Protein AF-A0A3R7AV96-F1 (afdb_monomer_lite)

Sequence (188 aa):
MLSLRTAGSTRRHLSTFNPSTVSRLLDHDNHDTRAKLRELFKDPIYRPKYNVPLHEERELAYKRLKKLCERNIISVKDFRTNPRNIFTTHEIAGMCDGAMATKMTVFSRYVCNMMDVSSHVRFNSISLVGPYWITNSALHAQFAVVFARLLTGGKDEGIHGFLVPTRDMATHAILPGVQIWDMGHKVF

pLDDT: mean 72.73, std 15.68, range [26.77, 89.06]

Radius of gyration: 22.82 Å; chains: 1; bounding box: 62×52×64 Å

Secondary structure (DSSP, 8-state):
---------------SS-HHHHHHHH--S-HHHHHHHHHHTTSGGGS---S--HHHHHHHHHHHHHHHHHTTS--TTHHHH-HHHHHHHHHHHHHH-HHHHHHHHHHHHH-S--------------SS------TTTTTT-SEEEEEEEEEETTEEEEEEEEEEE-B-TTT-PBPTT-----------

Organism: Aphanomyces astaci (NCBI:txid112090)

InterPro domains:
  IPR009100 Acyl-CoA dehydrogenase/oxidase, N-terminal and middle domain superfamily [SSF56645] (132-186)
  IPR012258 Acyl-CoA oxidase [PTHR10909] (132-187)
  IPR046373 Acyl-CoA oxidase/dehydrogenase, middle domain superfamily [G3DSA:2.40.110.10] (98-188)

Foldseek 3Di:
DDDPPPDPDPPPDPDPDDVVVVVPVVPPDDVVLVVVVVVVCVPPLLPDDPDDDPVVVLVSLVVSLVSVVVVPSDDLVCCVVPVVSLVSNLVVVCVRPVLNSVVSVLVSVPPPDDPDDPDDDDDDDPDPDDDDDRRPQQPDDQWDWDWDFDADPNDTPGTDTDIDGQADPPPRHGDPPHDHDDPDDDDD

Structure (mmCIF, N/CA/C/O backbone):
data_AF-A0A3R7AV96-F1
#
_entry.id   AF-A0A3R7AV96-F1
#
loop_
_atom_site.group_PDB
_atom_site.id
_atom_site.type_symbol
_atom_site.label_atom_id
_atom_site.label_alt_id
_atom_site.label_comp_id
_atom_site.label_asym_id
_atom_site.label_entity_id
_atom_site.label_seq_id
_atom_site.pdbx_PDB_ins_code
_atom_site.Cartn_x
_atom_site.Cartn_y
_atom_site.Cartn_z
_atom_site.occupancy
_atom_site.B_iso_or_equiv
_atom_site.auth_seq_id
_atom_site.auth_comp_id
_atom_site.auth_asym_id
_atom_site.auth_atom_id
_atom_site.pdbx_PDB_model_num
ATOM 1 N N . MET A 1 1 ? 36.449 -35.686 -25.679 1.00 39.44 1 MET A N 1
ATOM 2 C CA . MET A 1 1 ? 36.438 -34.207 -25.695 1.00 39.44 1 MET A CA 1
ATOM 3 C C . MET A 1 1 ? 35.454 -33.758 -26.775 1.00 39.44 1 MET A C 1
ATOM 5 O O . MET A 1 1 ? 35.826 -33.735 -27.935 1.00 39.44 1 MET A O 1
ATOM 9 N N . LEU A 1 2 ? 34.184 -33.506 -26.444 1.00 31.62 2 LEU A N 1
ATOM 10 C CA . LEU A 1 2 ? 33.229 -32.874 -27.368 1.00 31.62 2 LEU A CA 1
ATOM 11 C C . LEU A 1 2 ? 32.187 -32.115 -26.542 1.00 31.62 2 LEU A C 1
ATOM 13 O O . LEU A 1 2 ? 31.295 -32.690 -25.929 1.00 31.62 2 LEU A O 1
ATOM 17 N N . SER A 1 3 ? 32.400 -30.804 -26.458 1.00 32.38 3 SER A N 1
ATOM 18 C CA . SER A 1 3 ? 31.547 -29.846 -25.764 1.00 32.38 3 SER A CA 1
ATOM 19 C C . SER A 1 3 ? 30.304 -29.581 -26.614 1.00 32.38 3 SER A C 1
ATOM 21 O O . SER A 1 3 ? 30.394 -28.974 -27.680 1.00 32.38 3 SER A O 1
ATOM 23 N N . LEU A 1 4 ? 29.140 -30.032 -26.142 1.00 37.06 4 LEU A N 1
ATOM 24 C CA . LEU A 1 4 ? 27.837 -29.619 -26.660 1.00 37.06 4 LEU A CA 1
ATOM 25 C C . LEU A 1 4 ? 27.591 -28.157 -26.261 1.00 37.06 4 LEU A C 1
ATOM 27 O O . LEU A 1 4 ? 27.048 -27.864 -25.198 1.00 37.06 4 LEU A O 1
ATOM 31 N N . ARG A 1 5 ? 28.003 -27.222 -27.121 1.00 38.00 5 ARG A N 1
ATOM 32 C CA . ARG A 1 5 ? 27.508 -25.843 -27.092 1.00 38.00 5 ARG A CA 1
ATOM 33 C C . ARG A 1 5 ? 26.117 -25.827 -27.721 1.00 38.00 5 ARG A C 1
ATOM 35 O O . ARG A 1 5 ? 25.982 -25.734 -28.936 1.00 38.00 5 ARG A O 1
ATOM 42 N N . THR A 1 6 ? 25.075 -25.917 -26.902 1.00 39.78 6 THR A N 1
ATOM 43 C CA . THR A 1 6 ? 23.710 -25.593 -27.328 1.00 39.78 6 THR A CA 1
ATOM 44 C C . THR A 1 6 ? 23.633 -24.098 -27.624 1.00 39.78 6 THR A C 1
ATOM 46 O O . THR A 1 6 ? 23.624 -23.267 -26.715 1.00 39.78 6 THR A O 1
ATOM 49 N N . ALA A 1 7 ? 23.636 -23.761 -28.913 1.00 42.16 7 ALA A N 1
ATOM 50 C CA . ALA A 1 7 ? 23.432 -22.417 -29.424 1.00 42.16 7 ALA A CA 1
ATOM 51 C C . ALA A 1 7 ? 22.070 -21.875 -28.961 1.00 42.16 7 ALA A C 1
ATOM 53 O O . ALA A 1 7 ? 21.016 -22.423 -29.286 1.00 42.16 7 ALA A O 1
ATOM 54 N N . GLY A 1 8 ? 22.092 -20.791 -28.187 1.00 42.81 8 GLY A N 1
ATOM 55 C CA . GLY A 1 8 ? 20.892 -20.069 -27.789 1.00 42.81 8 GLY A CA 1
ATOM 56 C C . GLY A 1 8 ? 20.248 -19.361 -28.983 1.00 42.81 8 GLY A C 1
ATOM 57 O O . GLY A 1 8 ? 20.763 -18.359 -29.459 1.00 42.81 8 GLY A O 1
ATOM 58 N N . SER A 1 9 ? 19.098 -19.877 -29.421 1.00 45.09 9 SER A N 1
ATOM 59 C CA . SER A 1 9 ? 17.968 -19.145 -30.017 1.00 45.09 9 SER A CA 1
ATOM 60 C C . SER A 1 9 ? 18.281 -18.074 -31.085 1.00 45.09 9 SER A C 1
ATOM 62 O O . SER A 1 9 ? 18.153 -16.868 -30.850 1.00 45.09 9 SER A O 1
ATOM 64 N N . THR A 1 10 ? 18.518 -18.507 -32.323 1.00 52.19 10 THR A N 1
ATOM 65 C CA . THR A 1 10 ? 18.447 -17.657 -33.525 1.00 52.19 10 THR A CA 1
ATOM 66 C C . THR A 1 10 ? 16.993 -17.558 -34.012 1.00 52.19 10 THR A C 1
ATOM 68 O O . THR A 1 10 ? 16.586 -18.261 -34.931 1.00 52.19 10 THR A O 1
ATOM 71 N N . ARG A 1 11 ? 16.163 -16.712 -33.386 1.00 53.41 11 ARG A N 1
ATOM 72 C CA . ARG A 1 11 ? 14.801 -16.412 -33.886 1.00 53.41 11 ARG A CA 1
ATOM 73 C C . ARG A 1 11 ? 14.455 -14.923 -33.788 1.00 53.41 11 ARG A C 1
ATOM 75 O O . ARG A 1 11 ? 13.401 -14.549 -33.294 1.00 53.41 11 ARG A O 1
ATOM 82 N N . ARG A 1 12 ? 15.346 -14.048 -34.263 1.00 58.59 12 ARG A N 1
ATOM 83 C CA . ARG A 1 12 ? 14.958 -12.689 -34.675 1.00 58.59 12 ARG A CA 1
ATOM 84 C C . ARG A 1 12 ? 14.784 -12.712 -36.187 1.00 58.59 12 ARG A C 1
ATOM 86 O O . ARG A 1 12 ? 15.746 -12.515 -36.919 1.00 58.59 12 ARG A O 1
ATOM 93 N N . HIS A 1 13 ? 13.581 -13.044 -36.647 1.00 59.69 13 HIS A N 1
ATOM 94 C CA . HIS A 1 13 ? 13.224 -12.816 -38.045 1.00 59.69 13 HIS A CA 1
ATOM 95 C C . HIS A 1 13 ? 13.382 -11.312 -38.304 1.00 59.69 13 HIS A C 1
ATOM 97 O O . HIS A 1 13 ? 12.964 -10.522 -37.458 1.00 59.69 13 HIS A O 1
ATOM 103 N N . LEU A 1 14 ? 14.051 -10.934 -39.394 1.00 59.66 14 LEU A N 1
ATOM 104 C CA . LEU A 1 14 ? 14.388 -9.549 -39.740 1.00 59.66 14 LEU A CA 1
ATOM 105 C C . LEU A 1 14 ? 13.133 -8.666 -39.671 1.00 59.66 14 LEU A C 1
ATOM 107 O O . LEU A 1 14 ? 12.307 -8.677 -40.580 1.00 59.66 14 LEU A O 1
ATOM 111 N N . SER A 1 15 ? 12.960 -7.945 -38.564 1.00 62.34 15 SER A N 1
ATOM 112 C CA . SER A 1 15 ? 11.857 -7.011 -38.388 1.00 62.34 15 SER A CA 1
ATOM 113 C C . SER A 1 15 ? 12.181 -5.750 -39.178 1.00 62.34 15 SER A C 1
ATOM 115 O O . SER A 1 15 ? 13.160 -5.070 -38.884 1.00 62.34 15 SER A O 1
ATOM 117 N N . THR A 1 16 ? 11.347 -5.412 -40.158 1.00 74.44 16 THR A N 1
ATOM 118 C CA . THR A 1 16 ? 11.447 -4.165 -40.941 1.00 74.44 16 THR A CA 1
ATOM 119 C C . THR A 1 16 ? 11.277 -2.908 -40.073 1.00 74.44 16 THR A C 1
ATOM 121 O O . THR A 1 16 ? 11.583 -1.801 -40.501 1.00 74.44 16 THR A O 1
ATOM 124 N N . PHE A 1 17 ? 10.788 -3.066 -38.842 1.00 76.06 17 PHE A N 1
ATOM 125 C CA . PHE A 1 17 ? 10.555 -1.996 -37.882 1.00 76.06 17 PHE A CA 1
ATOM 126 C C . PHE A 1 17 ? 11.637 -1.955 -36.797 1.00 76.06 17 PHE A C 1
ATOM 128 O O . PHE A 1 17 ? 12.133 -2.991 -36.349 1.00 76.06 17 PHE A O 1
ATOM 135 N N . ASN A 1 18 ? 11.963 -0.742 -36.340 1.00 83.31 18 ASN A N 1
ATOM 136 C CA . ASN A 1 18 ? 12.866 -0.518 -35.217 1.00 83.31 18 ASN A CA 1
ATOM 137 C C . ASN A 1 18 ? 12.122 -0.744 -33.880 1.00 83.31 18 ASN A C 1
ATOM 139 O O . ASN A 1 18 ? 11.206 0.023 -33.561 1.00 83.31 18 ASN A O 1
ATOM 143 N N . PRO A 1 19 ? 12.509 -1.747 -33.065 1.00 80.81 19 PRO A N 1
ATOM 144 C CA . PRO A 1 19 ? 11.844 -2.038 -31.795 1.00 80.81 19 PRO A CA 1
ATOM 145 C C . PRO A 1 19 ? 11.876 -0.877 -30.793 1.00 80.81 19 PRO A C 1
ATOM 147 O O . PRO A 1 19 ? 10.953 -0.746 -29.991 1.00 80.81 19 PRO A O 1
ATOM 150 N N . SER A 1 20 ? 12.900 -0.014 -30.832 1.00 81.06 20 SER A N 1
ATOM 151 C CA . SER A 1 20 ? 12.974 1.136 -29.922 1.00 81.06 20 SER A CA 1
ATOM 152 C C . SER A 1 20 ? 11.937 2.204 -30.268 1.00 81.06 20 SER A C 1
ATOM 154 O O . SER A 1 20 ? 11.336 2.787 -29.368 1.00 81.06 20 SER A O 1
ATOM 156 N N . THR A 1 21 ? 11.659 2.406 -31.559 1.00 83.12 21 THR A N 1
ATOM 157 C CA . THR A 1 21 ? 10.611 3.316 -32.035 1.00 83.12 21 THR A CA 1
ATOM 158 C C . THR A 1 21 ? 9.226 2.815 -31.639 1.00 83.12 21 THR A C 1
ATOM 160 O O . THR A 1 21 ? 8.416 3.598 -31.155 1.00 83.12 21 THR A O 1
ATOM 163 N N . VAL A 1 22 ? 8.971 1.508 -31.764 1.00 84.12 22 VAL A N 1
ATOM 164 C CA . VAL A 1 22 ? 7.699 0.904 -31.334 1.00 84.12 22 VAL A CA 1
ATOM 165 C C . VAL A 1 22 ? 7.539 0.982 -29.815 1.00 84.12 22 VAL A C 1
ATOM 167 O O . VAL A 1 22 ? 6.484 1.388 -29.344 1.00 84.12 22 VAL A O 1
ATOM 170 N N . SER A 1 23 ? 8.584 0.681 -29.034 1.00 81.19 23 SER A N 1
ATOM 171 C CA . SER A 1 23 ? 8.533 0.840 -27.571 1.00 81.19 23 SER A CA 1
ATOM 172 C C . SER A 1 23 ? 8.249 2.285 -27.178 1.00 81.19 23 SER A C 1
ATOM 174 O O . SER A 1 23 ? 7.457 2.511 -26.275 1.00 81.19 23 SER A O 1
ATOM 176 N N . ARG A 1 24 ? 8.856 3.261 -27.862 1.00 83.56 24 ARG A N 1
ATOM 177 C CA . ARG A 1 24 ? 8.608 4.683 -27.607 1.00 83.56 24 ARG A CA 1
ATOM 178 C C . ARG A 1 24 ? 7.191 5.115 -27.992 1.00 83.56 24 ARG A C 1
ATOM 180 O O . ARG A 1 24 ? 6.668 6.021 -27.367 1.00 83.56 24 ARG A O 1
ATOM 187 N N . LEU A 1 25 ? 6.588 4.489 -29.002 1.00 85.56 25 LEU A N 1
ATOM 188 C CA . LEU A 1 25 ? 5.203 4.750 -29.397 1.00 85.56 25 LEU A CA 1
ATOM 189 C C . LEU A 1 25 ? 4.195 4.142 -28.409 1.00 85.56 25 LEU A C 1
ATOM 191 O O . LEU A 1 25 ? 3.165 4.748 -28.139 1.00 85.56 25 LEU A O 1
ATOM 195 N N . LEU A 1 26 ? 4.485 2.945 -27.888 1.00 83.62 26 LEU A N 1
ATOM 196 C CA . LEU A 1 26 ? 3.630 2.247 -26.921 1.00 83.62 26 LEU A CA 1
ATOM 197 C C . LEU A 1 26 ? 3.757 2.822 -25.504 1.00 83.62 26 LEU A C 1
ATOM 199 O O . LEU A 1 26 ? 2.777 2.884 -24.765 1.00 83.62 26 LEU A O 1
ATOM 203 N N . ASP A 1 27 ? 4.961 3.238 -25.112 1.00 79.75 27 ASP A N 1
ATOM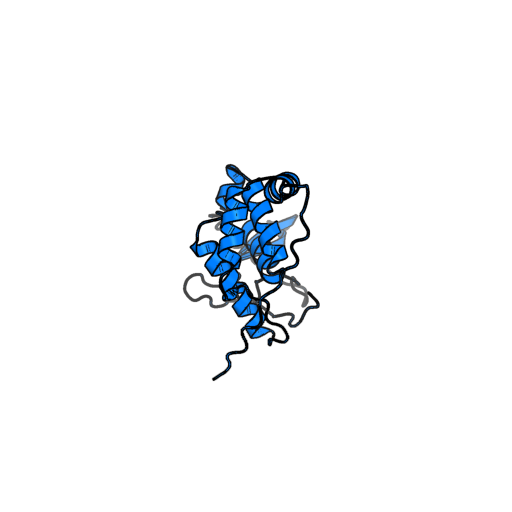 204 C CA . ASP A 1 27 ? 5.209 3.904 -23.840 1.00 79.75 27 ASP A CA 1
ATOM 205 C C . ASP A 1 27 ? 4.792 5.381 -23.963 1.00 79.75 27 ASP A C 1
ATOM 207 O O . ASP A 1 27 ? 5.504 6.165 -24.570 1.00 79.75 27 ASP A O 1
ATOM 211 N N . HIS A 1 28 ? 3.657 5.789 -23.390 1.00 71.44 28 HIS A N 1
ATOM 212 C CA . HIS A 1 28 ? 3.165 7.169 -23.547 1.00 71.44 28 HIS A CA 1
ATOM 213 C C . HIS A 1 28 ? 4.052 8.225 -22.848 1.00 71.44 28 HIS A C 1
ATOM 215 O O . HIS A 1 28 ? 4.282 9.295 -23.400 1.00 71.44 28 HIS A O 1
ATOM 221 N N . ASP A 1 29 ? 4.573 7.931 -21.644 1.00 78.19 29 ASP A N 1
ATOM 222 C CA . ASP A 1 29 ? 5.248 8.916 -20.778 1.00 78.19 29 ASP A CA 1
ATOM 223 C C . ASP A 1 29 ? 6.485 8.368 -20.034 1.00 78.19 29 ASP A C 1
ATOM 225 O O . ASP A 1 29 ? 6.614 7.164 -19.784 1.00 78.19 29 ASP A O 1
ATOM 229 N N . ASN A 1 30 ? 7.347 9.296 -19.584 1.00 77.44 30 ASN A N 1
ATOM 230 C CA . ASN A 1 30 ? 8.454 9.096 -18.631 1.00 77.44 30 ASN A CA 1
ATOM 231 C C . ASN A 1 30 ? 9.419 7.946 -18.988 1.00 77.44 30 ASN A C 1
ATOM 233 O O . ASN A 1 30 ? 9.762 7.120 -18.137 1.00 77.44 30 ASN A O 1
ATOM 237 N N . HIS A 1 31 ? 9.888 7.904 -20.238 1.00 79.94 31 HIS A N 1
ATOM 238 C CA . HIS A 1 31 ? 10.747 6.829 -20.753 1.00 79.94 31 HIS A CA 1
ATOM 239 C C . HIS A 1 31 ? 12.003 6.562 -19.903 1.00 79.94 31 HIS A C 1
ATOM 241 O O . HIS A 1 31 ? 12.377 5.402 -19.726 1.00 79.94 31 HIS A O 1
ATOM 247 N N . ASP A 1 32 ? 12.615 7.598 -19.322 1.00 82.31 32 ASP A N 1
ATOM 248 C CA . ASP A 1 32 ? 13.808 7.450 -18.478 1.00 82.31 32 ASP A CA 1
ATOM 249 C C . ASP A 1 32 ? 13.504 6.702 -17.176 1.00 82.31 32 ASP A C 1
ATOM 251 O O . ASP A 1 32 ? 14.259 5.815 -16.767 1.00 82.31 32 ASP A O 1
ATOM 255 N N . THR A 1 33 ? 12.373 7.010 -16.531 1.00 80.25 33 THR A N 1
ATOM 256 C CA . THR A 1 33 ? 11.926 6.276 -15.342 1.00 80.25 33 THR A CA 1
ATOM 257 C C . THR A 1 33 ? 11.572 4.840 -15.707 1.00 80.25 33 THR A C 1
ATOM 259 O O . THR A 1 33 ? 11.976 3.916 -15.000 1.00 80.25 33 THR A O 1
ATOM 262 N N . ARG A 1 34 ? 10.897 4.624 -16.847 1.00 82.50 34 ARG A N 1
ATOM 263 C CA . ARG A 1 34 ? 10.590 3.272 -17.341 1.00 82.50 34 ARG A CA 1
ATOM 264 C C . ARG A 1 34 ? 11.862 2.452 -17.556 1.00 82.50 34 ARG A C 1
ATOM 266 O O . ARG A 1 34 ? 11.914 1.298 -17.142 1.00 82.50 34 ARG A O 1
ATOM 273 N N . ALA A 1 35 ? 12.901 3.040 -18.150 1.00 84.31 35 ALA A N 1
ATOM 274 C CA . ALA A 1 35 ? 14.186 2.377 -18.354 1.00 84.31 35 ALA A CA 1
ATOM 275 C C . ALA A 1 35 ? 14.861 2.014 -17.021 1.00 84.31 35 ALA A C 1
ATOM 277 O O . ALA A 1 35 ? 15.257 0.866 -16.831 1.00 84.31 35 ALA A O 1
ATOM 278 N N . LYS A 1 36 ? 14.912 2.947 -16.060 1.00 85.19 36 LYS A N 1
ATOM 279 C CA . LYS A 1 36 ? 15.459 2.695 -14.713 1.00 85.19 36 LYS A CA 1
ATOM 280 C C . LYS A 1 36 ? 14.714 1.576 -13.981 1.00 85.19 36 LYS A C 1
ATOM 282 O O . LYS A 1 36 ? 15.346 0.732 -13.348 1.00 85.19 36 LYS A O 1
ATOM 287 N N . LEU A 1 37 ? 13.386 1.544 -14.087 1.00 83.12 37 LEU A N 1
ATOM 288 C CA . LEU A 1 37 ? 12.557 0.492 -13.498 1.00 83.12 37 LEU A CA 1
ATOM 289 C C . LEU A 1 37 ? 12.775 -0.859 -14.188 1.00 83.12 37 LEU A C 1
ATOM 291 O O . LEU A 1 37 ? 12.930 -1.869 -13.509 1.00 83.12 37 LEU A O 1
ATOM 295 N N . ARG A 1 38 ? 12.869 -0.889 -15.524 1.00 84.38 38 ARG A N 1
ATOM 296 C CA . ARG A 1 38 ? 13.197 -2.110 -16.281 1.00 84.38 38 ARG A CA 1
ATOM 297 C C . ARG A 1 38 ? 14.554 -2.685 -15.873 1.00 84.38 38 ARG A C 1
ATOM 299 O O . ARG A 1 38 ? 14.666 -3.898 -15.737 1.00 84.38 38 ARG A O 1
ATOM 306 N N . GLU A 1 39 ? 15.561 -1.844 -15.639 1.00 86.31 39 GLU A N 1
ATOM 307 C CA . GLU A 1 39 ? 16.853 -2.294 -15.104 1.00 86.31 39 GLU A CA 1
ATOM 308 C C . GLU A 1 39 ? 16.734 -2.822 -13.669 1.00 86.31 39 GLU A C 1
ATOM 310 O O . GLU A 1 39 ? 17.304 -3.864 -13.350 1.00 86.31 39 GLU A O 1
ATOM 315 N N . LEU A 1 40 ? 15.950 -2.160 -12.810 1.00 84.81 40 LEU A N 1
ATOM 316 C CA . LEU A 1 40 ? 15.709 -2.614 -11.437 1.00 84.81 40 LEU A CA 1
ATOM 317 C C . LEU A 1 40 ? 15.065 -4.007 -11.396 1.00 84.81 40 LEU A C 1
ATOM 319 O O . LEU A 1 40 ? 15.466 -4.844 -10.587 1.00 84.81 40 LEU A O 1
ATOM 323 N N . PHE A 1 41 ? 14.106 -4.275 -12.282 1.00 84.00 41 PHE A N 1
ATOM 324 C CA . PHE A 1 41 ? 13.392 -5.553 -12.328 1.00 84.00 41 PHE A CA 1
ATOM 325 C C . PHE A 1 41 ? 14.229 -6.726 -12.854 1.00 84.00 41 PHE A C 1
ATOM 327 O O . PHE A 1 41 ? 13.799 -7.872 -12.745 1.00 84.00 41 PHE A O 1
ATOM 334 N N . LYS A 1 42 ? 15.451 -6.486 -13.347 1.00 86.81 42 LYS A N 1
ATOM 335 C CA . LYS A 1 42 ? 16.406 -7.567 -13.646 1.00 86.81 42 LYS A CA 1
ATOM 336 C C . LYS A 1 42 ? 17.022 -8.188 -12.388 1.00 86.81 42 LYS A C 1
ATOM 338 O O . LYS A 1 42 ? 17.623 -9.257 -12.479 1.00 86.81 42 LYS A O 1
ATOM 343 N N . ASP A 1 43 ? 16.905 -7.538 -11.228 1.00 87.62 43 ASP A N 1
ATOM 344 C CA . ASP A 1 43 ? 17.399 -8.071 -9.955 1.00 87.62 43 ASP A CA 1
ATOM 345 C C . ASP A 1 43 ? 16.685 -9.403 -9.614 1.00 87.62 43 ASP A C 1
ATOM 347 O O . ASP A 1 43 ? 15.456 -9.484 -9.724 1.00 87.62 43 ASP A O 1
ATOM 351 N N . PRO A 1 44 ? 17.415 -10.450 -9.168 1.00 87.44 44 PRO A N 1
ATOM 352 C CA . PRO A 1 44 ? 16.853 -11.765 -8.846 1.00 87.44 44 PRO A CA 1
ATOM 353 C C . PRO A 1 44 ? 15.647 -11.759 -7.901 1.00 87.44 44 PRO A C 1
ATOM 355 O O . PRO A 1 44 ? 14.846 -12.692 -7.931 1.00 87.44 44 PRO A O 1
ATOM 358 N N . ILE A 1 45 ? 15.491 -10.727 -7.067 1.00 86.69 45 ILE A N 1
ATOM 359 C CA . ILE A 1 45 ? 14.344 -10.600 -6.157 1.00 86.69 45 ILE A CA 1
ATOM 360 C C . ILE A 1 45 ? 12.994 -10.487 -6.890 1.00 86.69 45 ILE A C 1
ATOM 362 O O . ILE A 1 45 ? 11.959 -10.907 -6.364 1.00 86.69 45 ILE A O 1
ATOM 366 N N . TYR A 1 46 ? 12.995 -9.938 -8.105 1.00 85.06 46 TYR A N 1
ATOM 367 C CA . TYR A 1 46 ? 11.800 -9.744 -8.927 1.00 85.06 46 TYR A CA 1
ATOM 368 C C . TYR A 1 46 ? 11.495 -10.945 -9.817 1.00 85.06 46 TYR A C 1
ATOM 370 O O . TYR A 1 46 ? 10.460 -10.976 -10.476 1.00 85.06 46 TYR A O 1
ATOM 378 N N . ARG A 1 47 ? 12.350 -11.976 -9.799 1.00 85.81 47 ARG A N 1
ATOM 379 C CA . ARG A 1 47 ? 12.073 -13.221 -10.506 1.00 85.81 47 ARG A CA 1
ATOM 380 C C . ARG A 1 47 ? 10.783 -13.849 -9.948 1.00 85.81 47 ARG A C 1
ATOM 382 O O . ARG A 1 47 ? 10.701 -14.048 -8.729 1.00 85.81 47 ARG A O 1
ATOM 389 N N . PRO A 1 48 ? 9.797 -14.182 -10.802 1.00 82.56 48 PRO A N 1
ATOM 390 C CA . PRO A 1 48 ? 8.583 -14.857 -10.364 1.00 82.56 48 PRO A CA 1
ATOM 391 C C . PRO A 1 48 ? 8.923 -16.183 -9.681 1.00 82.56 48 PRO A C 1
ATOM 393 O O . PRO A 1 48 ? 9.677 -16.998 -10.218 1.00 82.56 48 PRO A O 1
ATOM 396 N N . LYS A 1 49 ? 8.380 -16.378 -8.479 1.00 82.44 49 LYS A N 1
ATOM 397 C CA . LYS A 1 49 ? 8.434 -17.636 -7.737 1.00 82.44 49 LYS A CA 1
ATOM 398 C C . LYS A 1 49 ? 7.004 -18.128 -7.579 1.00 82.44 49 LYS A C 1
ATOM 400 O O . LYS A 1 49 ? 6.165 -17.386 -7.081 1.00 82.44 49 LYS A O 1
ATOM 405 N N . TYR A 1 50 ? 6.745 -19.354 -8.010 1.00 82.88 50 TYR A N 1
ATOM 406 C CA . TYR A 1 50 ? 5.431 -19.979 -7.905 1.00 82.88 50 TYR A CA 1
ATOM 407 C C . TYR A 1 50 ? 5.399 -20.935 -6.713 1.00 82.88 50 TYR A C 1
ATOM 409 O O . TYR A 1 50 ? 6.442 -21.458 -6.321 1.00 82.88 50 TYR A O 1
ATOM 417 N N . ASN A 1 51 ? 4.202 -21.186 -6.178 1.00 84.62 51 ASN A N 1
ATOM 418 C CA . ASN A 1 51 ? 3.967 -22.145 -5.094 1.00 84.62 51 ASN A CA 1
ATOM 419 C C . ASN A 1 51 ? 4.765 -21.853 -3.806 1.00 84.62 51 ASN A C 1
ATOM 421 O O . ASN A 1 51 ? 5.340 -22.751 -3.193 1.00 84.62 51 ASN A O 1
ATOM 425 N N . VAL A 1 52 ? 4.826 -20.580 -3.416 1.00 85.69 52 VAL A N 1
ATOM 426 C CA . VAL A 1 52 ? 5.402 -20.150 -2.135 1.00 85.69 52 VAL A CA 1
ATOM 427 C C . VAL A 1 52 ? 4.315 -20.088 -1.058 1.00 85.69 52 VAL A C 1
ATOM 429 O O . VAL A 1 52 ? 3.160 -19.795 -1.373 1.00 85.69 52 VAL A O 1
ATOM 432 N N . PRO A 1 53 ? 4.643 -20.346 0.217 1.00 88.00 53 PRO A N 1
ATOM 433 C CA . PRO A 1 53 ? 3.690 -20.163 1.302 1.00 88.00 53 PRO A CA 1
ATOM 434 C C . PRO A 1 53 ? 3.347 -18.674 1.486 1.00 88.00 53 PRO A C 1
ATOM 436 O O . PRO A 1 53 ? 4.186 -17.794 1.290 1.00 88.00 53 PRO A O 1
ATOM 439 N N . LEU A 1 54 ? 2.123 -18.387 1.939 1.00 82.56 54 LEU A N 1
ATOM 440 C CA . LEU A 1 54 ? 1.566 -17.027 2.025 1.00 82.56 54 LEU A CA 1
ATOM 441 C C . LEU A 1 54 ? 2.432 -16.033 2.811 1.00 82.56 54 LEU A C 1
ATOM 443 O O . LEU A 1 54 ? 2.533 -14.858 2.459 1.00 82.56 54 LEU A O 1
ATOM 447 N N . HIS A 1 55 ? 3.042 -16.483 3.909 1.00 83.44 55 HIS A N 1
ATOM 448 C CA . HIS A 1 55 ? 3.907 -15.627 4.719 1.00 83.44 55 HIS A CA 1
ATOM 449 C C . HIS A 1 55 ? 5.148 -15.186 3.928 1.00 83.44 55 HIS A C 1
ATOM 451 O O . HIS A 1 55 ? 5.522 -14.016 3.977 1.00 83.44 55 HIS A O 1
ATOM 457 N N . GLU A 1 56 ? 5.746 -16.090 3.148 1.00 85.25 56 GLU A N 1
ATOM 458 C CA . GLU A 1 56 ? 6.924 -15.795 2.336 1.00 85.25 56 GLU A CA 1
ATOM 459 C C . GLU A 1 56 ? 6.567 -14.848 1.191 1.00 85.25 56 GLU A C 1
ATOM 461 O O . GLU A 1 56 ? 7.306 -13.904 0.918 1.00 85.25 56 GLU A O 1
ATOM 466 N N . GLU A 1 57 ? 5.406 -15.039 0.568 1.00 82.81 57 GLU A N 1
ATOM 467 C CA . GLU A 1 57 ? 4.890 -14.144 -0.467 1.00 82.81 57 GLU A CA 1
ATOM 468 C C . GLU A 1 57 ? 4.729 -12.704 0.053 1.00 82.81 57 GLU A C 1
ATOM 470 O O . GLU A 1 57 ? 5.165 -11.733 -0.576 1.00 82.81 57 GLU A O 1
ATOM 475 N N . ARG A 1 58 ? 4.169 -12.554 1.258 1.00 81.56 58 ARG A N 1
ATOM 476 C CA . ARG A 1 58 ? 3.971 -11.249 1.903 1.00 81.56 58 ARG A CA 1
ATOM 477 C C . 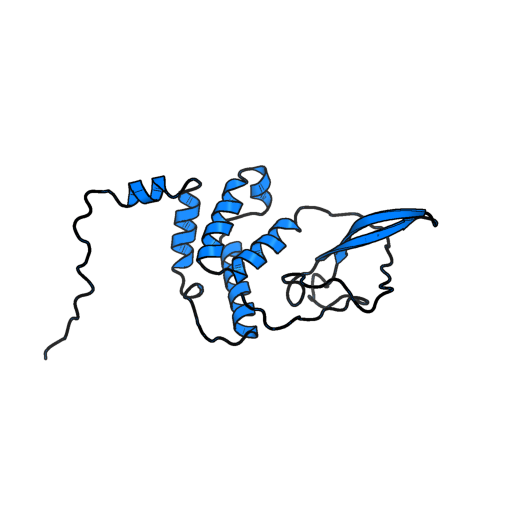ARG A 1 58 ? 5.287 -10.557 2.220 1.00 81.56 58 ARG A C 1
ATOM 479 O O . ARG A 1 58 ? 5.401 -9.352 1.959 1.00 81.56 58 ARG A O 1
ATOM 486 N N . GLU A 1 59 ? 6.253 -11.304 2.742 1.00 83.62 59 GLU A N 1
ATOM 487 C CA . GLU A 1 59 ? 7.606 -10.821 3.016 1.00 83.62 59 GLU A CA 1
ATOM 488 C C . GLU A 1 59 ? 8.334 -10.437 1.728 1.00 83.62 59 GLU A C 1
ATOM 490 O O . GLU A 1 59 ? 8.976 -9.389 1.651 1.00 83.62 59 GLU A O 1
ATOM 495 N N . LEU A 1 60 ? 8.198 -11.242 0.675 1.00 86.44 60 LEU A N 1
ATOM 496 C CA . LEU A 1 60 ? 8.809 -10.982 -0.622 1.00 86.44 60 LEU A CA 1
ATOM 497 C C . LEU A 1 60 ? 8.268 -9.690 -1.245 1.00 86.44 60 LEU A C 1
ATOM 499 O O . LEU A 1 60 ? 9.058 -8.841 -1.662 1.00 86.44 60 LEU A O 1
ATOM 503 N N . ALA A 1 61 ? 6.949 -9.487 -1.223 1.00 82.62 61 ALA A N 1
ATOM 504 C CA . ALA A 1 61 ? 6.326 -8.250 -1.689 1.00 82.62 61 ALA A CA 1
ATOM 505 C C . ALA A 1 61 ? 6.783 -7.023 -0.876 1.00 82.62 61 ALA A C 1
ATOM 507 O O . ALA A 1 61 ? 6.966 -5.942 -1.435 1.00 82.62 61 ALA A O 1
ATOM 508 N N . TYR A 1 62 ? 6.999 -7.169 0.440 1.00 82.75 62 TYR A N 1
ATOM 509 C CA . TYR A 1 62 ? 7.548 -6.087 1.267 1.00 82.75 62 TYR A CA 1
ATOM 510 C C . TYR A 1 62 ? 9.006 -5.773 0.906 1.00 82.75 62 TYR A C 1
ATOM 512 O O . TYR A 1 62 ? 9.349 -4.612 0.697 1.00 82.75 62 TYR A O 1
ATOM 520 N N . LYS A 1 63 ? 9.858 -6.793 0.750 1.00 86.19 63 LYS A N 1
ATOM 521 C CA . LYS A 1 63 ? 11.270 -6.620 0.366 1.00 86.19 63 LYS A CA 1
ATOM 522 C C . LYS A 1 63 ? 11.423 -5.976 -1.016 1.00 86.19 63 LYS A C 1
ATOM 524 O O . LYS A 1 63 ? 12.288 -5.120 -1.192 1.00 86.19 63 LYS A O 1
ATOM 529 N N . ARG A 1 64 ? 10.574 -6.352 -1.979 1.00 85.88 64 ARG A N 1
ATOM 530 C CA . ARG A 1 64 ? 10.503 -5.730 -3.314 1.00 85.88 64 ARG A CA 1
ATOM 531 C C . ARG A 1 64 ? 10.150 -4.247 -3.217 1.00 85.88 64 ARG A C 1
ATOM 533 O O . ARG A 1 64 ? 10.880 -3.412 -3.744 1.00 85.88 64 ARG A O 1
ATOM 540 N N . LEU A 1 65 ? 9.103 -3.914 -2.460 1.00 81.06 65 LEU A N 1
ATOM 541 C CA . LEU A 1 65 ? 8.710 -2.523 -2.235 1.00 81.06 65 LEU A CA 1
ATOM 542 C C . LEU A 1 65 ? 9.811 -1.722 -1.524 1.00 81.06 65 LEU A C 1
ATOM 544 O O . LEU A 1 65 ? 10.110 -0.603 -1.927 1.00 81.06 65 LEU A O 1
ATOM 548 N N . LYS A 1 66 ? 10.459 -2.301 -0.506 1.00 82.94 66 LYS A N 1
ATOM 549 C CA . LYS A 1 66 ? 11.563 -1.657 0.215 1.00 82.94 66 LYS A CA 1
ATOM 550 C C . LYS A 1 66 ? 12.714 -1.302 -0.729 1.00 82.94 66 LYS A C 1
ATOM 552 O O . LYS A 1 66 ? 13.151 -0.157 -0.727 1.00 82.94 66 LYS A O 1
ATOM 557 N N . LYS A 1 67 ? 13.133 -2.231 -1.596 1.00 83.75 67 LYS A N 1
ATOM 558 C CA . LYS A 1 67 ? 14.159 -1.967 -2.621 1.00 83.75 67 LYS A CA 1
ATOM 559 C C . LYS A 1 67 ? 13.748 -0.872 -3.607 1.00 83.75 67 LYS A C 1
ATOM 561 O O . LYS A 1 67 ? 14.600 -0.096 -4.039 1.00 83.75 67 LYS A O 1
ATOM 566 N N . LEU A 1 68 ? 12.469 -0.811 -3.983 1.00 80.50 68 LEU A N 1
ATOM 567 C CA . LEU A 1 68 ? 11.949 0.251 -4.848 1.00 80.50 68 LEU A CA 1
ATOM 568 C C . LEU A 1 68 ? 12.062 1.626 -4.167 1.00 80.50 68 LEU A C 1
ATOM 570 O O . LEU A 1 68 ? 12.527 2.578 -4.794 1.00 80.50 68 LEU A O 1
ATOM 574 N N . CYS A 1 69 ? 11.707 1.711 -2.881 1.00 76.88 69 CYS A N 1
ATOM 575 C CA . CYS A 1 69 ? 11.829 2.930 -2.080 1.00 76.88 69 CYS A CA 1
ATOM 576 C C . CYS A 1 69 ? 13.295 3.339 -1.845 1.00 76.88 69 CYS A C 1
ATOM 578 O O . CYS A 1 69 ? 13.627 4.510 -1.984 1.00 76.88 69 CYS A O 1
ATOM 580 N N . GLU A 1 70 ? 14.190 2.390 -1.546 1.00 78.94 70 GLU A N 1
ATOM 581 C CA . GLU A 1 70 ? 15.619 2.647 -1.282 1.00 78.94 70 GLU A CA 1
ATOM 582 C C . GLU A 1 70 ? 16.345 3.297 -2.467 1.00 78.94 70 GLU A C 1
ATOM 584 O O . GLU A 1 70 ? 17.268 4.087 -2.279 1.00 78.94 70 GLU A O 1
ATOM 589 N N . ARG A 1 71 ? 15.926 2.999 -3.702 1.00 75.75 71 ARG A N 1
ATOM 590 C CA . ARG A 1 71 ? 16.529 3.592 -4.903 1.00 75.75 71 ARG A CA 1
ATOM 591 C C . ARG A 1 71 ? 16.083 5.033 -5.178 1.00 75.75 71 ARG A C 1
ATOM 593 O O . ARG A 1 71 ? 16.596 5.622 -6.126 1.00 75.75 71 ARG A O 1
ATOM 600 N N . ASN A 1 72 ? 15.149 5.589 -4.396 1.00 70.44 72 ASN A N 1
ATOM 601 C CA . ASN A 1 72 ? 14.594 6.942 -4.561 1.00 70.44 72 ASN A CA 1
ATOM 602 C C . ASN A 1 72 ? 14.133 7.255 -6.002 1.00 70.44 72 ASN A C 1
ATOM 604 O O . ASN A 1 72 ? 14.196 8.397 -6.451 1.00 70.44 72 ASN A O 1
ATOM 608 N N . ILE A 1 73 ? 13.677 6.240 -6.749 1.00 70.31 73 ILE A N 1
ATOM 609 C CA . ILE A 1 73 ? 13.171 6.414 -8.125 1.00 70.31 73 ILE A CA 1
ATOM 610 C C . ILE A 1 73 ? 11.822 7.150 -8.111 1.00 70.31 73 ILE A C 1
ATOM 612 O O . ILE A 1 73 ? 11.475 7.838 -9.070 1.00 70.31 73 ILE A O 1
ATOM 616 N N . ILE A 1 74 ? 11.082 7.004 -7.009 1.00 69.38 74 ILE A N 1
ATOM 617 C CA . ILE A 1 74 ? 9.782 7.618 -6.768 1.00 69.38 74 ILE A CA 1
ATOM 618 C C . ILE A 1 74 ? 9.729 8.241 -5.381 1.00 69.38 74 ILE A C 1
ATOM 620 O O . ILE A 1 74 ? 10.164 7.638 -4.399 1.00 69.38 74 ILE A O 1
ATOM 624 N N . SER A 1 75 ? 9.131 9.425 -5.294 1.00 68.69 75 SER A N 1
ATOM 625 C CA . SER A 1 75 ? 8.783 10.058 -4.027 1.00 68.69 75 SER A CA 1
ATOM 626 C C . SER A 1 75 ? 7.292 10.355 -3.968 1.00 68.69 75 SER A C 1
ATOM 628 O O . SER A 1 75 ? 6.679 10.740 -4.959 1.00 68.69 75 SER A O 1
ATOM 630 N N . VAL A 1 76 ? 6.695 10.268 -2.776 1.00 62.44 76 VAL A N 1
ATOM 631 C CA . VAL A 1 76 ? 5.303 10.708 -2.549 1.00 62.44 76 VAL A CA 1
ATOM 632 C C . VAL A 1 76 ? 5.143 12.202 -2.874 1.00 62.44 76 VAL A C 1
ATOM 634 O O . VAL A 1 76 ? 4.070 12.650 -3.267 1.00 62.44 76 VAL A O 1
ATOM 637 N N . LYS A 1 77 ? 6.225 12.989 -2.790 1.00 62.84 77 LYS A N 1
ATOM 638 C CA . LYS A 1 77 ? 6.211 14.411 -3.164 1.00 62.84 77 LYS A CA 1
ATOM 639 C C . LYS A 1 77 ? 6.078 14.640 -4.677 1.00 62.84 77 LYS A C 1
ATOM 641 O O . LYS A 1 77 ? 5.679 15.737 -5.070 1.00 62.84 77 LYS A O 1
ATOM 646 N N . ASP A 1 78 ? 6.318 13.620 -5.505 1.00 66.94 78 ASP A N 1
ATOM 647 C CA . ASP A 1 78 ? 6.232 13.725 -6.967 1.00 66.94 78 ASP A CA 1
ATOM 648 C C . ASP A 1 78 ? 4.802 13.992 -7.456 1.00 66.94 78 ASP A C 1
ATOM 650 O O . ASP A 1 78 ? 4.628 14.500 -8.559 1.00 66.94 78 ASP A O 1
ATOM 654 N N . PHE A 1 79 ? 3.768 13.767 -6.632 1.00 67.56 79 PHE A N 1
ATOM 655 C CA . PHE A 1 79 ? 2.392 14.162 -6.966 1.00 67.56 79 PHE A CA 1
ATOM 656 C C . PHE A 1 79 ? 2.254 15.658 -7.273 1.00 67.56 79 PHE A C 1
ATOM 658 O O . PHE A 1 79 ? 1.388 16.040 -8.058 1.00 67.56 79 PHE A O 1
ATOM 665 N N . ARG A 1 80 ? 3.091 16.508 -6.664 1.00 67.94 80 ARG A N 1
ATOM 666 C CA . ARG A 1 80 ? 3.034 17.964 -6.863 1.00 67.94 80 ARG A CA 1
ATOM 667 C C . ARG A 1 80 ? 3.815 18.429 -8.091 1.00 67.94 80 ARG A C 1
ATOM 669 O O . ARG A 1 80 ? 3.465 19.456 -8.656 1.00 67.94 80 ARG A O 1
ATOM 676 N N . THR A 1 81 ? 4.871 17.715 -8.474 1.00 77.50 81 THR A N 1
ATOM 677 C CA . THR A 1 81 ? 5.812 18.138 -9.525 1.00 77.50 81 THR A CA 1
ATOM 678 C C . THR A 1 81 ? 5.607 17.376 -10.833 1.00 77.50 81 THR A C 1
ATOM 680 O O . THR A 1 81 ? 5.588 17.985 -11.897 1.00 77.50 81 THR A O 1
ATOM 683 N N . ASN A 1 82 ? 5.422 16.055 -10.773 1.00 77.56 82 ASN A N 1
ATOM 684 C CA . ASN A 1 82 ? 5.152 15.192 -11.920 1.00 77.56 82 ASN A CA 1
ATOM 685 C C . ASN A 1 82 ? 4.256 14.003 -11.509 1.00 77.56 82 ASN A C 1
ATOM 687 O O . ASN A 1 82 ? 4.753 12.899 -11.256 1.00 77.56 82 ASN A O 1
ATOM 691 N N . PRO A 1 83 ? 2.922 14.180 -11.496 1.00 76.44 83 PRO A N 1
ATOM 692 C CA . PRO A 1 83 ? 1.997 13.127 -11.076 1.00 76.44 83 PRO A CA 1
ATOM 693 C C . PRO A 1 83 ? 2.041 11.890 -11.987 1.00 76.44 83 PRO A C 1
ATOM 695 O O . PRO A 1 83 ? 1.770 10.778 -11.535 1.00 76.44 83 PRO A O 1
ATOM 698 N N . ARG A 1 84 ? 2.433 12.046 -13.261 1.00 81.00 84 ARG A N 1
ATOM 699 C CA . ARG A 1 84 ? 2.524 10.929 -14.216 1.00 81.00 84 ARG A CA 1
ATOM 700 C C . ARG A 1 84 ? 3.617 9.927 -13.840 1.00 81.00 84 ARG A C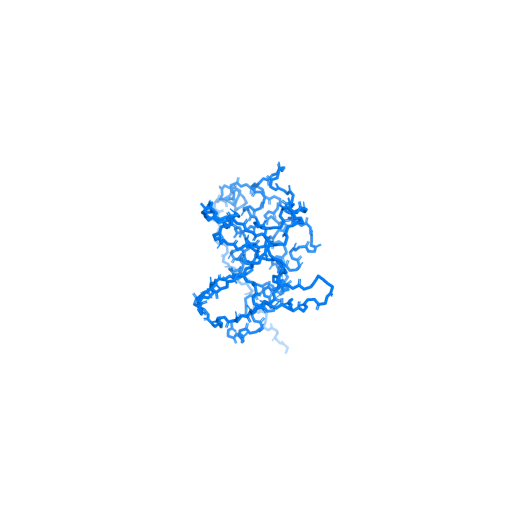 1
ATOM 702 O O . ARG A 1 84 ? 3.473 8.745 -14.143 1.00 81.00 84 ARG A O 1
ATOM 709 N N . ASN A 1 85 ? 4.676 10.362 -13.150 1.00 80.12 85 ASN A N 1
ATOM 710 C CA . ASN A 1 85 ? 5.782 9.488 -12.745 1.00 80.12 85 ASN A CA 1
ATOM 711 C C . ASN A 1 85 ? 5.324 8.379 -11.781 1.00 80.12 85 ASN A C 1
ATOM 713 O O . ASN A 1 85 ? 5.757 7.228 -11.880 1.00 80.12 85 ASN A O 1
ATOM 717 N N . ILE A 1 86 ? 4.388 8.707 -10.888 1.00 80.81 86 ILE A N 1
ATOM 718 C CA . ILE A 1 86 ? 3.830 7.757 -9.920 1.00 80.81 86 ILE A CA 1
ATOM 719 C C . ILE A 1 86 ? 2.956 6.724 -10.629 1.00 80.81 86 ILE A C 1
ATOM 721 O O . ILE A 1 86 ? 3.103 5.531 -10.374 1.00 80.81 86 ILE A O 1
ATOM 725 N N . PHE A 1 87 ? 2.108 7.156 -11.567 1.00 81.56 87 PHE A N 1
ATOM 726 C CA . PHE A 1 87 ? 1.278 6.241 -12.354 1.00 81.56 87 PHE A CA 1
ATOM 727 C C . PHE A 1 87 ? 2.113 5.325 -13.246 1.00 81.56 87 PHE A C 1
ATOM 729 O O . PHE A 1 87 ? 1.873 4.124 -13.261 1.00 81.56 87 PHE A O 1
ATOM 736 N N . THR A 1 88 ? 3.140 5.857 -13.918 1.00 82.81 88 THR A N 1
ATOM 737 C CA . THR A 1 88 ? 4.071 5.040 -14.713 1.00 82.81 88 THR A CA 1
ATOM 738 C C . THR A 1 88 ? 4.784 4.007 -13.843 1.00 82.81 88 THR A C 1
ATOM 740 O O . THR A 1 88 ? 4.913 2.848 -14.227 1.00 82.81 88 THR A O 1
ATOM 743 N N . THR A 1 89 ? 5.218 4.395 -12.643 1.00 82.19 89 THR A N 1
ATOM 744 C CA . THR A 1 89 ? 5.869 3.451 -11.731 1.00 82.19 89 THR A CA 1
ATOM 745 C C . THR A 1 89 ? 4.898 2.392 -11.231 1.00 82.19 89 THR A C 1
ATOM 747 O O . THR A 1 89 ? 5.255 1.220 -11.206 1.00 82.19 89 THR A O 1
ATOM 750 N N . HIS A 1 90 ? 3.668 2.777 -10.890 1.00 82.50 90 HIS A N 1
ATOM 751 C CA . HIS A 1 90 ? 2.627 1.840 -10.485 1.00 82.50 90 HIS A CA 1
ATOM 752 C C . HIS A 1 90 ? 2.283 0.845 -11.601 1.00 82.50 90 HIS A C 1
ATOM 754 O O . HIS A 1 90 ? 2.127 -0.344 -11.342 1.00 82.50 90 HIS A O 1
ATOM 760 N N . GLU A 1 91 ? 2.180 1.320 -12.841 1.00 83.56 91 GLU A N 1
ATOM 761 C CA . GLU A 1 91 ? 1.900 0.497 -14.016 1.00 83.56 91 GLU A CA 1
ATOM 762 C C . GLU A 1 91 ? 2.963 -0.599 -14.181 1.00 83.56 91 GLU A C 1
ATOM 764 O O . GLU A 1 91 ? 2.637 -1.784 -14.223 1.00 83.56 91 GLU A O 1
ATOM 769 N N . ILE A 1 92 ? 4.248 -0.227 -14.187 1.00 83.94 92 ILE A N 1
ATOM 770 C CA . ILE A 1 92 ? 5.338 -1.197 -14.373 1.00 83.94 92 ILE A CA 1
ATOM 771 C C . ILE A 1 92 ? 5.510 -2.081 -13.128 1.00 83.94 92 ILE A C 1
ATOM 773 O O . ILE A 1 92 ? 5.768 -3.277 -13.250 1.00 83.94 92 ILE A O 1
ATOM 777 N N . ALA A 1 93 ? 5.307 -1.531 -11.929 1.00 83.56 93 ALA A N 1
ATOM 778 C CA . ALA A 1 93 ? 5.272 -2.308 -10.695 1.00 83.56 93 ALA A CA 1
ATOM 779 C C . ALA A 1 93 ? 4.187 -3.396 -10.749 1.00 83.56 93 ALA A C 1
ATOM 781 O O . ALA A 1 93 ? 4.465 -4.536 -10.385 1.00 83.56 93 ALA A O 1
ATOM 782 N N . GLY A 1 94 ? 2.996 -3.074 -11.266 1.00 83.94 94 GLY A N 1
ATOM 783 C CA . GLY A 1 94 ? 1.889 -4.017 -11.441 1.00 83.94 94 GLY A CA 1
ATOM 784 C C . GLY A 1 94 ? 2.167 -5.109 -12.472 1.00 83.94 94 GLY A C 1
ATOM 785 O O . GLY A 1 94 ? 1.751 -6.244 -12.266 1.00 83.94 94 GLY A O 1
ATOM 786 N N . MET A 1 95 ? 2.926 -4.808 -13.532 1.00 83.75 95 MET A N 1
ATOM 787 C CA . MET A 1 95 ? 3.376 -5.830 -14.490 1.00 83.75 95 MET A CA 1
ATOM 788 C C . MET A 1 95 ? 4.364 -6.826 -13.870 1.00 83.75 95 MET A C 1
ATOM 790 O O . MET A 1 95 ? 4.438 -7.972 -14.308 1.00 83.75 95 MET A O 1
ATOM 794 N N . CYS A 1 96 ? 5.148 -6.391 -12.880 1.00 82.12 96 CYS A N 1
ATOM 795 C CA . CYS A 1 96 ? 6.110 -7.250 -12.198 1.00 82.12 96 CYS A CA 1
ATOM 796 C C . CYS A 1 96 ? 5.464 -8.062 -11.066 1.00 82.12 96 CYS A C 1
ATOM 798 O O . CYS A 1 96 ? 5.740 -9.252 -10.927 1.00 82.12 96 CYS A O 1
ATOM 800 N N . ASP A 1 97 ? 4.676 -7.402 -10.214 1.00 81.88 97 ASP A N 1
ATOM 801 C CA . ASP A 1 97 ? 4.069 -7.987 -9.020 1.00 81.88 97 ASP A CA 1
ATOM 802 C C . ASP A 1 97 ? 2.842 -7.165 -8.575 1.00 81.88 97 ASP A C 1
ATOM 804 O O . ASP A 1 97 ? 2.960 -6.051 -8.049 1.00 81.88 97 ASP A O 1
ATOM 808 N N . GLY A 1 98 ? 1.647 -7.738 -8.747 1.00 81.06 98 GLY A N 1
ATOM 809 C CA . GLY A 1 98 ? 0.382 -7.108 -8.360 1.00 81.06 98 GLY A CA 1
ATOM 810 C C . GLY A 1 98 ? 0.239 -6.883 -6.850 1.00 81.06 98 GLY A C 1
ATOM 811 O O . GLY A 1 98 ? -0.346 -5.879 -6.421 1.00 81.06 98 GLY A O 1
ATOM 812 N N . ALA A 1 99 ? 0.830 -7.749 -6.019 1.00 81.25 99 ALA A N 1
ATOM 813 C CA . ALA A 1 99 ? 0.793 -7.601 -4.567 1.00 81.25 99 ALA A CA 1
ATOM 814 C C . ALA A 1 99 ? 1.630 -6.395 -4.114 1.00 81.25 99 ALA A C 1
ATOM 816 O O . ALA A 1 99 ? 1.204 -5.615 -3.255 1.00 81.25 99 ALA A O 1
ATOM 817 N N . MET A 1 100 ? 2.801 -6.197 -4.727 1.00 82.56 100 MET A N 1
ATOM 818 C CA . MET A 1 100 ? 3.636 -5.014 -4.502 1.00 82.56 100 MET A CA 1
ATOM 819 C C . MET A 1 100 ? 2.924 -3.731 -4.955 1.00 82.56 100 MET A C 1
ATOM 821 O O . MET A 1 100 ? 2.901 -2.758 -4.199 1.00 82.56 100 MET A O 1
ATOM 825 N N . ALA A 1 101 ? 2.319 -3.721 -6.147 1.00 82.69 101 ALA A N 1
ATOM 826 C CA . ALA A 1 101 ? 1.612 -2.548 -6.669 1.00 82.69 101 ALA A CA 1
ATOM 827 C C . ALA A 1 101 ? 0.448 -2.124 -5.756 1.00 82.69 101 ALA A C 1
ATOM 829 O O . ALA A 1 101 ? 0.315 -0.951 -5.397 1.00 82.69 101 ALA A O 1
ATOM 830 N N . THR A 1 102 ? -0.327 -3.093 -5.265 1.00 80.50 102 THR A N 1
ATOM 831 C CA . THR A 1 102 ? -1.427 -2.831 -4.326 1.00 80.50 102 THR A CA 1
ATOM 832 C C . THR A 1 102 ? -0.913 -2.248 -3.004 1.00 80.50 102 THR A C 1
ATOM 834 O O . THR A 1 102 ? -1.483 -1.283 -2.487 1.00 80.50 102 THR A O 1
ATOM 837 N N . LYS A 1 103 ? 0.204 -2.768 -2.467 1.00 78.31 103 LYS A N 1
ATOM 838 C CA . LYS A 1 103 ? 0.854 -2.197 -1.272 1.00 78.31 103 LYS A CA 1
ATOM 839 C C . LYS A 1 103 ? 1.328 -0.762 -1.514 1.00 78.31 103 LYS A C 1
ATOM 841 O O . LYS A 1 103 ? 1.145 0.089 -0.645 1.00 78.31 103 LYS A O 1
ATOM 846 N N . MET A 1 104 ? 1.897 -0.484 -2.686 1.00 75.12 104 MET A N 1
ATOM 847 C CA . MET A 1 104 ? 2.358 0.850 -3.067 1.00 75.12 104 MET A CA 1
ATOM 848 C C . MET A 1 104 ? 1.204 1.856 -3.148 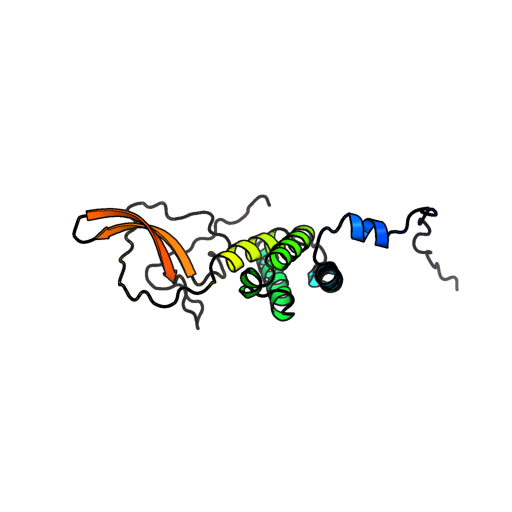1.00 75.12 104 MET A C 1
ATOM 850 O O . MET A 1 104 ? 1.331 2.959 -2.619 1.00 75.12 104 MET A O 1
ATOM 854 N N . THR A 1 105 ? 0.071 1.505 -3.759 1.00 73.38 105 THR A N 1
ATOM 855 C CA . THR A 1 105 ? -1.081 2.420 -3.872 1.00 73.38 105 THR A CA 1
ATOM 856 C C . THR A 1 105 ? -1.691 2.760 -2.522 1.00 73.38 105 THR A C 1
ATOM 858 O O . THR A 1 105 ? -1.913 3.935 -2.230 1.00 73.38 105 THR A O 1
ATOM 861 N N . VAL A 1 106 ? -1.920 1.762 -1.664 1.00 68.69 106 VAL A N 1
ATOM 862 C CA . VAL A 1 106 ? -2.501 2.033 -0.342 1.00 68.69 106 VAL A CA 1
ATOM 863 C C . VAL A 1 106 ? -1.530 2.831 0.528 1.00 68.69 106 VAL A C 1
ATOM 865 O O . VAL A 1 106 ? -1.951 3.741 1.229 1.00 68.69 106 VAL A O 1
ATOM 868 N N . PHE A 1 107 ? -0.223 2.581 0.441 1.00 62.22 107 PHE A N 1
ATOM 869 C CA . PHE A 1 107 ? 0.751 3.354 1.212 1.00 62.22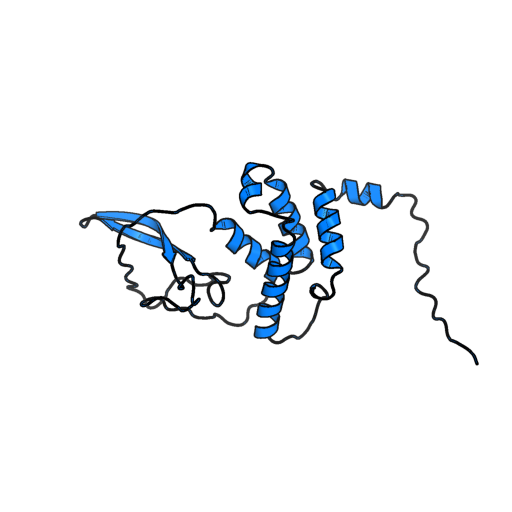 107 PHE A CA 1
ATOM 870 C C . PHE A 1 107 ? 0.942 4.786 0.676 1.00 62.22 107 PHE A C 1
ATOM 872 O O . PHE A 1 107 ? 0.964 5.743 1.448 1.00 62.22 107 PHE A O 1
ATOM 879 N N . SER A 1 108 ? 1.032 4.962 -0.646 1.00 49.75 108 SER A N 1
ATOM 880 C CA . SER A 1 108 ? 1.257 6.278 -1.269 1.00 49.75 108 SER A CA 1
ATOM 881 C C . SER A 1 108 ? 0.069 7.233 -1.131 1.00 49.75 108 SER A C 1
ATOM 883 O O . SER A 1 108 ? 0.273 8.445 -1.097 1.00 49.75 108 SER A O 1
ATOM 885 N N . ARG A 1 109 ? -1.162 6.716 -1.013 1.00 38.06 109 ARG A N 1
ATOM 886 C CA . ARG A 1 109 ? -2.377 7.541 -0.952 1.00 38.06 109 ARG A CA 1
ATOM 887 C C . ARG A 1 109 ? -2.624 8.203 0.409 1.00 38.06 109 ARG A C 1
ATOM 889 O O . ARG A 1 109 ? -3.324 9.211 0.440 1.00 38.06 109 ARG A O 1
ATOM 896 N N . TYR A 1 110 ? -2.061 7.687 1.505 1.00 41.47 110 TYR A N 1
ATOM 897 C CA . TYR A 1 110 ? -2.467 8.095 2.862 1.00 41.47 110 TYR A CA 1
ATOM 898 C C . TYR A 1 110 ? -1.347 8.650 3.758 1.00 41.47 110 TYR A C 1
ATOM 900 O O . TYR A 1 110 ? -1.623 9.035 4.889 1.00 41.47 110 TYR A O 1
ATOM 908 N N . VAL A 1 111 ? -0.105 8.765 3.269 1.00 33.03 111 VAL A N 1
ATOM 909 C CA . VAL A 1 111 ? 1.044 9.286 4.055 1.00 33.03 111 VAL A CA 1
ATOM 910 C C . VAL A 1 111 ? 1.395 10.746 3.698 1.00 33.03 111 VAL A C 1
ATOM 912 O O . VAL A 1 111 ? 2.473 11.244 4.008 1.00 33.03 111 VAL A O 1
ATOM 915 N N . CYS A 1 112 ? 0.491 11.490 3.054 1.00 26.77 112 CYS A N 1
ATOM 916 C CA . CYS A 1 112 ? 0.741 12.899 2.747 1.00 26.77 112 CYS A CA 1
ATOM 917 C C . CYS A 1 112 ? 0.182 13.817 3.851 1.00 26.77 112 CYS A C 1
ATOM 919 O O . CYS A 1 112 ? -1.000 14.134 3.851 1.00 26.77 112 CYS A O 1
ATOM 921 N N . ASN A 1 113 ? 1.064 14.254 4.759 1.00 28.66 113 ASN A N 1
ATOM 922 C CA . ASN A 1 113 ? 0.970 15.471 5.583 1.00 28.66 113 ASN A CA 1
ATOM 923 C C . ASN A 1 113 ? -0.386 15.794 6.239 1.00 28.66 113 ASN A C 1
ATOM 925 O O . ASN A 1 113 ? -1.017 16.795 5.903 1.00 28.66 113 ASN A O 1
ATOM 929 N N . MET A 1 114 ? -0.769 15.041 7.267 1.00 33.78 114 MET A N 1
ATOM 930 C CA . MET A 1 114 ? -1.722 15.540 8.262 1.00 33.78 114 MET A CA 1
ATOM 931 C C . MET A 1 114 ? -1.141 15.303 9.653 1.00 33.78 114 MET A C 1
ATOM 933 O O . MET A 1 114 ? -1.431 14.318 10.322 1.00 33.78 114 MET A O 1
ATOM 937 N N . MET A 1 115 ? -0.218 16.188 10.031 1.00 29.92 115 MET A N 1
ATOM 938 C CA . MET A 1 115 ? 0.190 16.360 11.419 1.00 29.92 115 MET A CA 1
ATOM 939 C C . MET A 1 115 ? -0.699 17.427 12.054 1.00 29.92 115 MET A C 1
ATOM 941 O O . MET A 1 115 ? -0.944 18.470 11.454 1.00 29.92 115 MET A O 1
ATOM 945 N N . ASP A 1 116 ? -1.094 17.116 13.284 1.00 29.19 116 ASP A N 1
ATOM 946 C CA . ASP A 1 116 ? -1.683 17.982 14.303 1.00 29.19 116 ASP A CA 1
ATOM 947 C C . ASP A 1 116 ? -3.207 18.191 14.272 1.00 29.19 116 ASP A C 1
ATOM 949 O O . ASP A 1 116 ? -3.730 19.252 13.947 1.00 29.19 116 ASP A O 1
ATOM 953 N N . VAL A 1 117 ? -3.938 17.155 14.698 1.00 33.38 117 VAL A N 1
ATOM 954 C CA . VAL A 1 117 ? -5.243 17.341 15.349 1.00 33.38 117 VAL A CA 1
ATOM 955 C C . VAL A 1 117 ? -5.207 16.582 16.673 1.00 33.38 117 VAL A C 1
ATOM 957 O O . VAL A 1 117 ? -5.590 15.417 16.770 1.00 33.38 117 VAL A O 1
ATOM 960 N N . SER A 1 118 ? -4.682 17.245 17.705 1.00 32.72 118 SER A N 1
ATOM 961 C CA . SER A 1 118 ? -4.780 16.795 19.093 1.00 32.72 118 SER A CA 1
ATOM 962 C C . SER A 1 118 ? -6.222 16.983 19.569 1.00 32.72 118 SER A C 1
ATOM 964 O O . SER A 1 118 ? -6.621 18.027 20.081 1.00 32.72 118 SER A O 1
ATOM 966 N N . SER A 1 119 ? -7.067 15.990 19.319 1.00 45.94 119 SER A N 1
ATOM 967 C CA . SER A 1 119 ? -8.420 15.920 19.868 1.00 45.94 119 SER A CA 1
ATOM 968 C C . SER A 1 119 ? -8.677 14.480 20.281 1.00 45.94 119 SER A C 1
ATOM 970 O O . SER A 1 119 ? -8.586 13.569 19.462 1.00 45.94 119 SER A O 1
ATOM 972 N N . HIS A 1 120 ? -8.957 14.252 21.565 1.00 54.59 120 HIS A N 1
ATOM 973 C CA . HIS A 1 120 ? -9.226 12.917 22.094 1.00 54.59 120 HIS A CA 1
ATOM 974 C C . HIS A 1 120 ? -10.582 12.415 21.572 1.00 54.59 120 HIS A C 1
ATOM 976 O O . HIS A 1 120 ? -11.618 12.637 22.195 1.00 54.59 120 HIS A O 1
ATOM 982 N N . VAL A 1 121 ? -10.581 11.737 20.423 1.00 56.94 121 VAL A N 1
ATOM 983 C CA . VAL A 1 121 ? -11.765 11.067 19.872 1.00 56.94 121 VAL A CA 1
ATOM 984 C C . VAL A 1 121 ? -11.841 9.655 20.449 1.00 56.94 121 VAL A C 1
ATOM 986 O O . VAL A 1 121 ? -10.928 8.846 20.289 1.00 56.94 121 VAL A O 1
ATOM 989 N N . ARG A 1 122 ? -12.936 9.345 21.148 1.00 58.34 122 ARG A N 1
ATOM 990 C CA . ARG A 1 122 ? -13.237 7.984 21.610 1.00 58.34 122 ARG A CA 1
ATOM 991 C C . ARG A 1 122 ? -13.958 7.237 20.490 1.00 58.34 122 ARG A C 1
ATOM 993 O O . ARG A 1 122 ? -15.105 7.549 20.185 1.00 58.34 122 ARG A O 1
ATOM 1000 N N . PHE A 1 123 ? -13.309 6.234 19.907 1.00 62.16 123 PHE A N 1
ATOM 1001 C CA . PHE A 1 123 ? -13.978 5.289 19.015 1.00 62.16 123 PHE A CA 1
ATOM 1002 C C . PHE A 1 123 ? -14.637 4.200 19.854 1.00 62.16 123 PHE A C 1
ATOM 1004 O O . PHE A 1 123 ? -13.961 3.524 20.625 1.00 62.16 123 PHE A O 1
ATOM 1011 N N . ASN A 1 124 ? -15.947 4.026 19.703 1.00 61.94 124 ASN A N 1
ATOM 1012 C CA . ASN A 1 124 ? -16.660 2.896 20.281 1.00 61.94 124 ASN A CA 1
ATOM 1013 C C . ASN A 1 124 ? -17.246 2.049 19.148 1.00 61.94 124 ASN A C 1
ATOM 1015 O O . ASN A 1 124 ? -18.095 2.526 18.391 1.00 61.94 124 ASN A O 1
ATOM 1019 N N . SER A 1 125 ? -16.789 0.804 19.004 1.00 57.84 125 SER A N 1
ATOM 1020 C CA . SER A 1 125 ? -17.403 -0.144 18.076 1.00 57.84 125 SER A CA 1
ATOM 1021 C C . SER A 1 125 ? -18.637 -0.755 18.738 1.00 57.84 125 SER A C 1
ATOM 102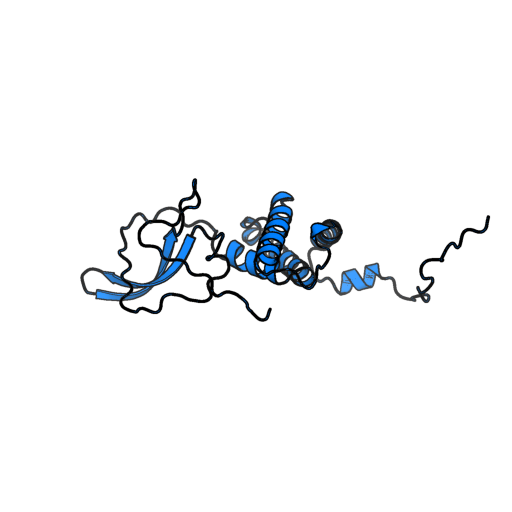3 O O . SER A 1 125 ? -18.529 -1.639 19.581 1.00 57.84 125 SER A O 1
ATOM 1025 N N . ILE A 1 126 ? -19.821 -0.291 18.346 1.00 56.34 126 ILE A N 1
ATOM 1026 C CA . ILE A 1 126 ? -21.105 -0.826 18.839 1.00 56.34 126 ILE A CA 1
ATOM 1027 C C . ILE A 1 126 ? -21.420 -2.197 18.196 1.00 56.34 126 ILE A C 1
ATOM 1029 O O . ILE A 1 126 ? -22.242 -2.960 18.692 1.00 56.34 126 ILE A O 1
ATOM 1033 N N . SER A 1 127 ? -20.739 -2.531 17.096 1.00 49.88 127 SER A N 1
ATOM 1034 C CA . SER A 1 127 ? -20.905 -3.760 16.316 1.00 49.88 127 SER A CA 1
ATOM 1035 C C . SER A 1 127 ? -19.656 -4.641 16.424 1.00 49.88 127 SER A C 1
ATOM 1037 O O . SER A 1 127 ? -18.538 -4.133 16.346 1.00 49.88 127 SER A O 1
ATOM 1039 N N . LEU A 1 128 ? -19.850 -5.963 16.530 1.00 53.19 128 LEU A N 1
ATOM 1040 C CA . LEU A 1 128 ? -18.782 -6.978 16.468 1.00 53.19 128 LEU A CA 1
ATOM 1041 C C . LEU A 1 128 ? -18.058 -7.007 15.108 1.00 53.19 128 LEU A C 1
ATOM 1043 O O . LEU A 1 128 ? -16.987 -7.597 14.986 1.00 53.19 128 LEU A O 1
ATOM 1047 N N . VAL A 1 129 ? -18.637 -6.381 14.080 1.00 53.25 129 VAL A N 1
ATOM 1048 C CA . VAL A 1 129 ? -18.051 -6.253 12.744 1.00 53.25 129 VAL A CA 1
ATOM 1049 C C . VAL A 1 129 ? -17.331 -4.909 12.648 1.00 53.25 129 VAL A C 1
ATOM 1051 O O . VAL A 1 129 ? -17.964 -3.849 12.634 1.00 53.25 129 VAL A O 1
ATOM 1054 N N . GLY A 1 130 ? -16.000 -4.970 12.612 1.00 58.94 130 GLY A N 1
ATOM 1055 C CA . GLY A 1 130 ? -15.112 -3.832 12.374 1.00 58.94 130 GLY A CA 1
ATOM 1056 C C . GLY A 1 130 ? -14.811 -3.602 10.885 1.00 58.94 130 GLY A C 1
ATOM 1057 O O . GLY A 1 130 ? -15.307 -4.334 10.023 1.00 58.94 130 GLY A O 1
ATOM 1058 N N . PRO A 1 131 ? -13.988 -2.590 10.554 1.00 61.03 131 PRO A N 1
ATOM 1059 C CA . PRO A 1 131 ? -13.575 -2.345 9.177 1.00 61.03 131 PRO A CA 1
ATOM 1060 C C . PRO A 1 131 ? -12.767 -3.535 8.632 1.00 61.03 131 PRO A C 1
ATOM 1062 O O . PRO A 1 131 ? -11.892 -4.076 9.308 1.00 61.03 131 PRO A O 1
ATOM 1065 N N . TYR A 1 132 ? -13.064 -3.941 7.397 1.00 66.75 132 TYR A N 1
ATOM 1066 C CA . TYR A 1 132 ? -12.554 -5.162 6.769 1.00 66.75 132 TYR A CA 1
ATOM 1067 C C . TYR A 1 132 ? -11.896 -4.852 5.408 1.00 66.75 132 TYR A C 1
ATOM 1069 O O . TYR A 1 132 ? -12.140 -3.804 4.815 1.00 66.75 132 TYR A O 1
ATOM 1077 N N . TRP A 1 133 ? -11.010 -5.739 4.933 1.00 64.56 133 TRP A N 1
ATOM 1078 C CA . TRP A 1 133 ? -10.200 -5.578 3.702 1.00 64.56 133 TRP A CA 1
ATOM 1079 C C . TRP A 1 133 ? -9.182 -4.425 3.676 1.00 64.56 133 TRP A C 1
ATOM 1081 O O . TRP A 1 133 ? -8.772 -3.988 2.602 1.00 64.56 133 TRP A O 1
ATOM 1091 N N . ILE A 1 134 ? -8.681 -3.978 4.829 1.00 66.69 134 ILE A N 1
ATOM 1092 C CA . ILE A 1 134 ? -7.644 -2.937 4.858 1.00 66.69 134 ILE A CA 1
ATOM 1093 C C . ILE A 1 134 ? -6.283 -3.529 4.458 1.00 66.69 134 ILE A C 1
ATOM 1095 O O . ILE A 1 134 ? -5.654 -4.289 5.202 1.00 66.69 134 ILE A O 1
ATOM 1099 N N . THR A 1 135 ? -5.827 -3.207 3.247 1.00 64.69 135 THR A N 1
ATOM 1100 C CA . THR A 1 135 ? -4.546 -3.681 2.709 1.00 64.69 135 THR A CA 1
ATOM 1101 C C . THR A 1 135 ? -3.386 -3.236 3.596 1.00 64.69 135 THR A C 1
ATOM 1103 O O . THR A 1 135 ? -3.282 -2.069 3.959 1.00 64.69 135 THR A O 1
ATOM 1106 N N . ASN A 1 136 ? -2.468 -4.164 3.885 1.00 70.62 136 ASN A N 1
ATOM 1107 C CA . ASN A 1 136 ? -1.226 -3.940 4.637 1.00 70.62 136 ASN A CA 1
ATOM 1108 C C . ASN A 1 136 ? -1.386 -3.677 6.152 1.00 70.62 136 ASN A C 1
ATOM 1110 O O . ASN A 1 136 ? -0.388 -3.746 6.873 1.00 70.62 136 ASN A O 1
ATOM 1114 N N . SER A 1 137 ? -2.604 -3.463 6.665 1.00 60.84 137 SER A N 1
ATOM 1115 C CA . SER A 1 137 ? -2.844 -3.215 8.099 1.00 60.84 137 SER A CA 1
ATOM 1116 C C . SER A 1 137 ? -2.561 -4.403 9.004 1.00 60.84 137 SER A C 1
ATOM 1118 O O . SER A 1 137 ? -2.155 -4.206 10.146 1.00 60.84 137 SER A O 1
ATOM 1120 N N . ALA A 1 138 ? -2.678 -5.626 8.482 1.00 67.38 138 ALA A N 1
ATOM 1121 C CA . ALA A 1 138 ? -2.349 -6.833 9.233 1.00 67.38 138 ALA A CA 1
ATOM 1122 C C . ALA A 1 138 ? -0.893 -6.835 9.739 1.00 67.38 138 ALA A C 1
ATOM 1124 O O . ALA A 1 138 ? -0.636 -7.259 10.862 1.00 67.38 138 ALA A O 1
ATOM 1125 N N . LEU A 1 139 ? 0.055 -6.319 8.943 1.00 70.88 139 LEU A N 1
ATOM 1126 C CA . LEU A 1 139 ? 1.489 -6.467 9.219 1.00 70.88 139 LEU A CA 1
ATOM 1127 C C . LEU A 1 139 ? 2.253 -5.145 9.346 1.00 70.88 139 LEU A C 1
ATOM 1129 O O . LEU A 1 139 ? 3.081 -5.029 10.244 1.00 70.88 139 LEU A O 1
ATOM 1133 N N . HIS A 1 140 ? 2.000 -4.144 8.495 1.00 71.50 140 HIS A N 1
ATOM 1134 C CA . HIS A 1 140 ? 2.918 -3.000 8.360 1.00 71.50 140 HIS A CA 1
ATOM 1135 C C . HIS A 1 140 ? 2.278 -1.615 8.519 1.00 71.50 140 HIS A C 1
ATOM 1137 O O . HIS A 1 140 ? 3.019 -0.648 8.673 1.00 71.50 140 HIS A O 1
ATOM 1143 N N . ALA A 1 141 ? 0.949 -1.468 8.475 1.00 73.94 141 ALA A N 1
ATOM 1144 C CA . ALA A 1 141 ? 0.351 -0.137 8.622 1.00 73.94 141 ALA A CA 1
ATOM 1145 C C . ALA A 1 141 ? 0.447 0.369 10.073 1.00 73.94 141 ALA A C 1
ATOM 1147 O O . ALA A 1 141 ? 0.029 -0.317 11.009 1.00 73.94 141 ALA A O 1
ATOM 1148 N N . GLN A 1 142 ? 0.983 1.579 10.235 1.00 77.00 142 GLN A N 1
ATOM 1149 C CA . GLN A 1 142 ? 1.089 2.280 11.523 1.00 77.00 142 GLN A CA 1
ATOM 1150 C C . GLN A 1 142 ? -0.065 3.261 11.755 1.00 77.00 142 GLN A C 1
ATOM 1152 O O . GLN A 1 142 ? -0.385 3.580 12.896 1.00 77.00 142 GLN A O 1
ATOM 1157 N N . PHE A 1 143 ? -0.715 3.694 10.675 1.00 81.19 143 PHE A N 1
ATOM 1158 C CA . PHE A 1 143 ? -1.884 4.560 10.696 1.00 81.19 143 PHE A CA 1
ATOM 1159 C C . PHE A 1 143 ? -2.986 3.967 9.823 1.00 81.19 143 PHE A C 1
ATOM 1161 O O . PHE A 1 143 ? -2.712 3.311 8.813 1.00 81.19 143 PHE A O 1
ATOM 1168 N N . ALA A 1 144 ? -4.230 4.248 10.190 1.00 77.88 144 ALA A N 1
ATOM 1169 C CA . ALA A 1 144 ? -5.407 3.959 9.390 1.00 77.88 144 ALA A CA 1
ATOM 1170 C C . ALA A 1 144 ? -6.313 5.191 9.343 1.00 77.88 144 ALA A C 1
ATOM 1172 O O . ALA A 1 144 ? -6.447 5.911 10.331 1.00 77.88 144 ALA A O 1
ATOM 1173 N N . VAL A 1 145 ? -6.958 5.417 8.200 1.00 78.88 145 VAL A N 1
ATOM 1174 C CA . VAL A 1 145 ? -8.062 6.375 8.109 1.00 78.88 145 VAL A CA 1
ATOM 1175 C C . VAL A 1 145 ? -9.354 5.613 8.365 1.00 78.88 145 VAL A C 1
ATOM 1177 O O . VAL A 1 145 ? -9.715 4.723 7.595 1.00 78.88 145 VAL A O 1
ATOM 1180 N N . VAL A 1 146 ? -10.034 5.942 9.458 1.00 77.75 146 VAL A N 1
ATOM 1181 C CA . VAL A 1 146 ? -11.296 5.322 9.860 1.00 77.75 146 VAL A CA 1
ATOM 1182 C C . VAL A 1 146 ? -12.426 6.291 9.566 1.00 77.75 146 VAL A C 1
ATOM 1184 O O . VAL A 1 146 ? -12.440 7.408 10.076 1.00 77.75 146 VAL A O 1
ATOM 1187 N N . PHE A 1 147 ? -13.385 5.859 8.754 1.00 79.19 147 PHE A N 1
ATOM 1188 C CA . PHE A 1 147 ? -14.619 6.605 8.547 1.00 79.19 147 PHE A CA 1
ATOM 1189 C C . PHE A 1 147 ? -15.610 6.234 9.644 1.00 79.19 147 PHE A C 1
ATOM 1191 O O . PHE A 1 147 ? -16.071 5.095 9.712 1.00 79.19 147 PHE A O 1
ATOM 1198 N N . ALA A 1 148 ? -15.908 7.186 10.520 1.00 79.94 148 ALA A N 1
ATOM 1199 C CA . ALA A 1 148 ? -16.822 7.002 11.638 1.00 79.94 148 ALA A CA 1
ATOM 1200 C C . ALA A 1 148 ? -17.785 8.183 11.735 1.00 79.94 148 ALA A C 1
ATOM 1202 O O . ALA A 1 148 ? -17.559 9.246 11.159 1.00 79.94 148 ALA A O 1
ATOM 1203 N N . ARG A 1 149 ? -18.885 7.987 12.459 1.00 79.62 149 ARG A N 1
ATOM 1204 C CA . ARG A 1 149 ? -19.858 9.051 12.683 1.00 79.62 149 ARG A CA 1
ATOM 1205 C C . ARG A 1 149 ? -19.370 9.986 13.785 1.00 79.62 149 ARG A C 1
ATOM 1207 O O . ARG A 1 149 ? -19.029 9.514 14.868 1.00 79.62 149 ARG A O 1
ATOM 1214 N N . LEU A 1 150 ? -19.314 11.283 13.501 1.00 83.50 150 LEU A N 1
ATOM 1215 C CA . LEU A 1 150 ? -18.884 12.300 14.454 1.00 83.50 150 LEU A CA 1
ATOM 1216 C C . LEU A 1 150 ? -20.080 12.757 15.294 1.00 83.50 150 LEU A C 1
ATOM 1218 O O . LEU A 1 150 ? -21.042 13.298 14.757 1.00 83.50 150 LEU A O 1
ATOM 1222 N N . LEU A 1 151 ? -19.996 12.559 16.611 1.00 82.88 151 LEU A N 1
ATOM 1223 C CA . LEU A 1 151 ? -20.980 13.054 17.572 1.00 82.88 151 LEU A CA 1
ATOM 1224 C C . LEU A 1 151 ? -20.343 14.158 18.427 1.00 82.88 151 LEU A C 1
ATOM 1226 O O . LEU A 1 151 ? -19.407 13.890 19.181 1.00 82.88 151 LEU A O 1
ATOM 1230 N N . THR A 1 152 ? -20.843 15.388 18.332 1.00 84.81 152 THR A N 1
ATOM 1231 C CA . THR A 1 152 ? -20.332 16.563 19.060 1.00 84.81 152 THR A CA 1
ATOM 1232 C C . THR A 1 152 ? -21.430 17.145 19.945 1.00 84.81 152 THR A C 1
ATOM 1234 O O . THR A 1 152 ? -22.452 17.620 19.463 1.00 84.81 152 THR A O 1
ATOM 1237 N N . GLY A 1 153 ? -21.263 17.081 21.271 1.00 82.88 153 GLY A N 1
ATOM 1238 C CA . GLY A 1 153 ? -22.234 17.668 22.212 1.00 82.88 153 GLY A CA 1
ATOM 1239 C C . GLY A 1 153 ? -23.676 17.157 22.049 1.00 82.88 153 GLY A C 1
ATOM 1240 O O . GLY A 1 153 ? -24.615 17.907 22.287 1.00 82.88 153 GLY A O 1
ATOM 1241 N N . GLY A 1 154 ? -23.856 15.907 21.604 1.00 84.88 154 GLY A N 1
ATOM 1242 C CA . GLY A 1 154 ? -25.171 15.308 21.339 1.00 84.88 154 GLY A CA 1
ATOM 1243 C C . GLY A 1 154 ? -25.721 15.526 19.923 1.00 84.88 154 GLY A C 1
ATOM 1244 O O . GLY A 1 154 ? -26.775 14.980 19.607 1.00 84.88 154 GLY A O 1
ATOM 1245 N N . LYS A 1 155 ? -25.019 16.265 19.055 1.00 87.44 155 LYS A N 1
ATOM 1246 C CA . LYS A 1 155 ? -25.373 16.447 17.641 1.00 87.44 155 LYS A CA 1
ATOM 1247 C C . LYS A 1 155 ? -24.627 15.446 16.754 1.00 87.44 155 LYS A C 1
ATOM 1249 O O . LYS A 1 155 ? -23.431 15.229 16.933 1.00 87.44 155 LYS A O 1
ATOM 1254 N N . ASP A 1 156 ? -25.343 14.845 15.806 1.00 89.06 156 ASP A N 1
ATOM 1255 C CA . ASP A 1 156 ? -24.781 13.966 14.775 1.00 89.06 156 ASP A CA 1
ATOM 1256 C C . ASP A 1 156 ? -24.344 14.807 13.568 1.00 89.06 156 ASP A C 1
ATOM 1258 O O . ASP A 1 156 ? -25.179 15.391 12.878 1.00 89.06 156 ASP A O 1
ATOM 1262 N N . GLU A 1 157 ? -23.034 14.896 13.338 1.00 87.31 157 GLU A N 1
ATOM 1263 C CA . GLU A 1 157 ? -22.442 15.620 12.204 1.00 87.31 157 GLU A CA 1
ATOM 1264 C C . GLU A 1 157 ? -22.207 14.694 10.992 1.00 87.31 157 GLU A C 1
ATOM 1266 O O . GLU A 1 157 ? -21.683 15.119 9.965 1.00 87.31 157 GLU A O 1
ATOM 1271 N N . GLY A 1 158 ? -22.586 13.414 11.074 1.00 85.88 158 GLY A N 1
ATOM 1272 C CA . GLY A 1 158 ? -22.428 12.452 9.988 1.00 85.88 158 GLY A CA 1
ATOM 1273 C C . GLY A 1 158 ? -21.024 11.845 9.885 1.00 85.88 158 GLY A C 1
ATOM 1274 O O . GLY A 1 158 ? -20.230 11.857 10.830 1.00 85.88 158 GLY A O 1
ATOM 1275 N N . ILE A 1 159 ? -20.725 11.231 8.737 1.00 85.62 159 ILE A N 1
ATOM 1276 C CA . ILE A 1 159 ? -19.513 10.422 8.535 1.00 85.62 159 ILE A CA 1
ATOM 1277 C C . ILE A 1 159 ? -18.305 11.315 8.247 1.00 85.62 159 ILE A C 1
ATOM 1279 O O . ILE A 1 159 ? -18.285 12.049 7.264 1.00 85.62 159 ILE A O 1
ATOM 1283 N N . HIS A 1 160 ? -17.269 11.170 9.066 1.00 83.00 160 HIS A N 1
ATOM 1284 C CA . HIS A 1 160 ? -15.995 11.865 8.939 1.00 83.00 160 HIS A CA 1
ATOM 1285 C C . HIS A 1 160 ? -14.835 10.868 8.911 1.00 83.00 160 HIS A C 1
ATOM 1287 O O . HIS A 1 160 ? -14.913 9.783 9.489 1.00 83.00 160 HIS A O 1
ATOM 1293 N N . GLY A 1 161 ? -13.761 11.233 8.210 1.00 81.94 161 GLY A N 1
ATOM 1294 C CA . GLY A 1 161 ? -12.518 10.467 8.184 1.00 81.94 161 GLY A CA 1
ATOM 1295 C C . GLY A 1 161 ? -11.599 10.897 9.320 1.00 81.94 161 GLY A C 1
ATOM 1296 O O . GLY A 1 161 ? -11.258 12.072 9.429 1.00 81.94 161 GLY A O 1
ATOM 1297 N N . PHE A 1 162 ? -11.170 9.943 10.138 1.00 78.75 162 PHE A N 1
ATOM 1298 C CA . PHE A 1 162 ? -10.253 10.171 11.246 1.00 78.75 162 PHE A CA 1
ATOM 1299 C C . PHE A 1 162 ? -8.948 9.427 11.014 1.00 78.75 162 PHE A C 1
ATOM 1301 O O . PHE A 1 162 ? -8.960 8.237 10.701 1.00 78.75 162 PHE A O 1
ATOM 1308 N N . LEU A 1 163 ? -7.822 10.110 11.201 1.00 81.00 163 LEU A N 1
ATOM 1309 C CA . LEU A 1 163 ? -6.516 9.466 11.207 1.00 81.00 163 LEU A CA 1
ATOM 1310 C C . LEU A 1 163 ? -6.274 8.854 12.589 1.00 81.00 163 LEU A C 1
ATOM 1312 O O . LEU A 1 163 ? -6.182 9.570 13.582 1.00 81.00 163 LEU A O 1
ATOM 1316 N N . VAL A 1 164 ? -6.180 7.530 12.645 1.00 79.62 164 VAL A N 1
ATOM 1317 C CA . VAL A 1 164 ? -6.001 6.774 13.885 1.00 79.62 164 VAL A CA 1
ATOM 1318 C C . VAL A 1 164 ? -4.658 6.049 13.834 1.00 79.62 164 VAL A C 1
ATOM 1320 O O . VAL A 1 164 ? -4.423 5.279 12.895 1.00 79.62 164 VAL A O 1
ATOM 1323 N N . PRO A 1 165 ? -3.762 6.261 14.812 1.00 82.06 165 PRO A N 1
ATOM 1324 C CA . PRO A 1 165 ? -2.573 5.435 14.941 1.00 82.06 165 PRO A CA 1
ATOM 1325 C C . PRO A 1 165 ? -2.987 4.023 15.375 1.00 82.06 165 PRO A C 1
ATOM 1327 O O . PRO A 1 165 ? -3.753 3.844 16.321 1.00 82.06 165 PRO A O 1
ATOM 1330 N N . THR A 1 166 ? -2.499 3.006 14.672 1.00 80.75 166 THR A N 1
ATOM 1331 C CA . THR A 1 166 ? -2.791 1.592 14.961 1.00 80.75 166 THR A CA 1
ATOM 1332 C C . THR A 1 166 ? -1.637 0.897 15.669 1.00 80.75 166 THR A C 1
ATOM 1334 O O . THR A 1 166 ? -1.855 -0.053 16.423 1.00 80.75 166 THR A O 1
ATOM 1337 N N . ARG A 1 167 ? -0.404 1.352 15.424 1.00 84.00 167 ARG A N 1
ATOM 1338 C CA . ARG A 1 167 ? 0.822 0.796 16.002 1.00 84.00 167 ARG A CA 1
ATOM 1339 C C . ARG A 1 167 ? 1.742 1.905 16.489 1.00 84.00 167 ARG A C 1
ATOM 1341 O O . ARG A 1 167 ? 1.719 3.013 15.960 1.00 84.00 167 ARG A O 1
ATOM 1348 N N . ASP A 1 168 ? 2.569 1.578 17.469 1.00 83.19 168 ASP A N 1
ATOM 1349 C CA . ASP A 1 168 ? 3.633 2.450 17.939 1.00 83.19 168 ASP A CA 1
ATOM 1350 C C . ASP A 1 168 ? 4.731 2.614 16.874 1.00 83.19 168 ASP A C 1
ATOM 1352 O O . ASP A 1 168 ? 5.117 1.658 16.196 1.00 83.19 168 ASP A O 1
ATOM 1356 N N . MET A 1 169 ? 5.244 3.834 16.721 1.00 78.88 169 MET A N 1
ATOM 1357 C CA . MET A 1 169 ? 6.199 4.162 15.658 1.00 78.88 169 MET A CA 1
ATOM 1358 C C . MET A 1 169 ? 7.596 3.586 15.904 1.00 78.88 169 MET A C 1
ATOM 1360 O O . MET A 1 169 ? 8.315 3.328 14.940 1.00 78.88 169 MET A O 1
ATOM 1364 N N . ALA A 1 170 ? 7.983 3.395 17.168 1.00 81.31 170 ALA A N 1
ATOM 1365 C CA . ALA A 1 170 ? 9.314 2.921 17.537 1.00 81.31 170 ALA A CA 1
ATOM 1366 C C . ALA A 1 170 ? 9.370 1.391 17.643 1.00 81.31 170 ALA A C 1
ATOM 1368 O O . ALA A 1 170 ? 10.319 0.762 17.184 1.00 81.31 170 ALA A O 1
ATOM 1369 N N . THR A 1 171 ? 8.343 0.791 18.239 1.00 85.62 171 THR A N 1
ATOM 1370 C CA . THR A 1 171 ? 8.292 -0.639 18.574 1.00 85.62 171 THR A CA 1
ATOM 1371 C C . THR A 1 171 ? 7.446 -1.456 17.605 1.00 85.62 171 THR A C 1
ATOM 1373 O O . THR A 1 171 ? 7.528 -2.682 17.606 1.00 85.62 171 THR A O 1
ATOM 1376 N N . HIS A 1 172 ? 6.620 -0.800 16.780 1.00 81.75 172 HIS A N 1
ATOM 1377 C CA . HIS A 1 172 ? 5.656 -1.438 15.875 1.00 81.75 172 HIS A CA 1
ATOM 1378 C C . HIS A 1 172 ? 4.603 -2.315 16.583 1.00 81.75 172 HIS A C 1
ATOM 1380 O O . HIS A 1 172 ? 3.871 -3.078 15.934 1.00 81.75 172 HIS A O 1
ATOM 1386 N N . ALA A 1 173 ? 4.503 -2.195 17.911 1.00 86.44 173 ALA A N 1
ATOM 1387 C CA . ALA A 1 173 ? 3.515 -2.872 18.738 1.00 86.44 173 ALA A CA 1
ATOM 1388 C C . ALA A 1 173 ? 2.119 -2.278 18.512 1.00 86.44 173 ALA A C 1
ATOM 1390 O O . ALA A 1 173 ? 1.975 -1.086 18.247 1.00 86.44 173 ALA A O 1
ATOM 1391 N N . ILE A 1 174 ? 1.082 -3.109 18.606 1.00 84.88 174 ILE A N 1
ATOM 1392 C CA . ILE A 1 174 ? -0.311 -2.665 18.469 1.00 84.88 174 ILE A CA 1
ATOM 1393 C C . ILE A 1 174 ? -0.669 -1.782 19.670 1.00 84.88 174 ILE A C 1
ATOM 1395 O O . ILE A 1 174 ? -0.382 -2.146 20.811 1.00 84.88 174 ILE A O 1
ATOM 1399 N N . LEU A 1 175 ? -1.283 -0.624 19.414 1.00 85.38 175 LEU A N 1
ATOM 1400 C CA . LEU A 1 175 ? -1.664 0.302 20.480 1.00 85.38 175 LEU A CA 1
ATOM 1401 C C . LEU A 1 175 ? -2.839 -0.242 21.317 1.00 85.38 175 LEU A C 1
ATOM 1403 O O . LEU A 1 175 ? -3.701 -0.949 20.783 1.00 85.38 175 LEU A O 1
ATOM 1407 N N . PRO A 1 176 ? -2.921 0.098 22.619 1.00 84.38 176 PRO A N 1
ATOM 1408 C CA . PRO A 1 176 ? -4.023 -0.334 23.474 1.00 84.38 176 PRO A CA 1
ATOM 1409 C C . PRO A 1 176 ? -5.392 0.052 22.893 1.00 84.38 176 PRO A C 1
ATOM 1411 O O . PRO A 1 176 ? -5.607 1.196 22.501 1.00 84.38 176 PRO A O 1
ATOM 1414 N N . GLY A 1 177 ? -6.325 -0.903 22.853 1.00 80.38 177 GLY A N 1
ATOM 1415 C CA . GLY A 1 177 ? -7.671 -0.702 22.296 1.00 80.38 177 GLY A CA 1
ATOM 1416 C C . GLY A 1 177 ? -7.790 -0.928 20.784 1.00 80.38 177 GLY A C 1
ATOM 1417 O O . GLY A 1 177 ? -8.896 -0.857 20.255 1.00 80.38 177 GLY A O 1
ATOM 1418 N N . VAL A 1 178 ? -6.693 -1.247 20.090 1.00 80.75 178 VAL A N 1
ATOM 1419 C CA . VAL A 1 178 ? -6.702 -1.621 18.669 1.00 80.75 178 VAL A CA 1
ATOM 1420 C C . VAL A 1 178 ? -6.637 -3.142 18.539 1.00 80.75 178 VAL A C 1
ATOM 1422 O O . VAL A 1 178 ? -5.783 -3.794 19.136 1.00 80.75 178 VAL A O 1
ATOM 1425 N N . GLN A 1 179 ? -7.525 -3.720 17.732 1.00 79.50 179 GLN A N 1
ATOM 1426 C CA . GLN A 1 179 ? -7.480 -5.134 17.356 1.00 79.50 179 GLN A CA 1
ATOM 1427 C C . GLN A 1 179 ? -7.236 -5.254 15.855 1.00 79.50 179 GLN A C 1
ATOM 1429 O O . GLN A 1 179 ? -7.891 -4.585 15.057 1.00 79.50 179 GLN A O 1
ATOM 1434 N N . ILE A 1 180 ? -6.287 -6.105 15.470 1.00 81.31 180 ILE A N 1
ATOM 1435 C CA . ILE A 1 180 ? -5.914 -6.327 14.073 1.00 81.31 180 ILE A CA 1
ATOM 1436 C C . ILE A 1 180 ? -5.987 -7.822 13.794 1.00 81.31 180 ILE A C 1
ATOM 1438 O O . ILE A 1 180 ? -5.352 -8.615 14.484 1.00 81.31 180 ILE A O 1
ATOM 1442 N N . TRP A 1 181 ? -6.726 -8.181 12.747 1.00 77.75 181 TRP A N 1
ATOM 1443 C CA . TRP A 1 181 ? -6.879 -9.554 12.283 1.00 77.75 181 TRP A CA 1
ATOM 1444 C C . TRP A 1 181 ? -6.421 -9.672 10.835 1.00 77.75 181 TRP A C 1
ATOM 1446 O O . TRP A 1 181 ? -6.637 -8.773 10.018 1.00 77.75 181 TRP A O 1
ATOM 1456 N N . ASP A 1 182 ? -5.782 -10.791 10.518 1.00 81.56 182 ASP A N 1
ATOM 1457 C CA . ASP A 1 182 ? -5.431 -11.131 9.150 1.00 81.56 182 ASP A CA 1
ATOM 1458 C C . ASP A 1 182 ? -6.532 -11.990 8.521 1.00 81.56 182 ASP A C 1
ATOM 1460 O O . ASP A 1 182 ? -6.916 -13.023 9.061 1.00 81.56 182 ASP A O 1
ATOM 1464 N N . MET A 1 183 ? -7.015 -11.565 7.353 1.00 80.50 183 MET A N 1
ATOM 1465 C CA . MET A 1 183 ? -8.071 -12.249 6.597 1.00 80.50 183 MET A CA 1
ATOM 1466 C C . MET A 1 183 ? -7.553 -13.461 5.803 1.00 80.50 183 MET A C 1
ATOM 1468 O O . MET A 1 183 ? -8.332 -14.128 5.129 1.00 80.50 183 MET A O 1
ATOM 1472 N N . GLY A 1 184 ? -6.248 -13.741 5.856 1.00 82.38 184 GLY A N 1
ATOM 1473 C CA . GLY A 1 184 ? -5.658 -14.946 5.281 1.00 82.38 184 GLY A CA 1
ATOM 1474 C C . GLY A 1 184 ? -5.517 -14.900 3.758 1.00 82.38 184 GLY A C 1
ATOM 1475 O O . GLY A 1 184 ? -5.145 -13.869 3.182 1.00 82.38 184 GLY A O 1
ATOM 1476 N N . HIS A 1 185 ? -5.738 -16.055 3.125 1.00 78.88 185 HIS A N 1
ATOM 1477 C CA . HIS A 1 185 ? -5.571 -16.252 1.686 1.00 78.88 185 HIS A CA 1
ATOM 1478 C C . HIS A 1 185 ? -6.634 -15.512 0.872 1.00 78.88 185 HIS A C 1
ATOM 1480 O O . HIS A 1 185 ? -7.804 -15.440 1.242 1.00 78.88 185 HIS A O 1
ATOM 1486 N N . LYS A 1 186 ? -6.208 -14.986 -0.275 1.00 76.38 186 LYS A N 1
ATOM 1487 C CA . LYS A 1 186 ? -7.049 -14.280 -1.240 1.00 76.38 186 LYS A CA 1
ATOM 1488 C C . LYS A 1 186 ? -6.720 -14.800 -2.637 1.00 76.38 186 LYS A C 1
ATOM 1490 O O . LYS A 1 186 ? -5.618 -15.291 -2.853 1.00 76.38 186 LYS A O 1
ATOM 1495 N N . VAL A 1 187 ? -7.668 -14.692 -3.562 1.00 68.88 187 VAL A N 1
ATOM 1496 C CA . VAL A 1 187 ? -7.472 -15.069 -4.968 1.00 68.88 187 VAL A CA 1
ATOM 1497 C C . VAL A 1 187 ? -6.972 -13.833 -5.721 1.00 68.88 187 VAL A C 1
ATOM 1499 O O . VAL A 1 187 ? -7.785 -13.111 -6.290 1.00 68.88 187 VAL A O 1
ATOM 1502 N N . PHE A 1 188 ? -5.675 -13.528 -5.651 1.00 50.28 188 PHE A N 1
ATOM 1503 C CA . PHE A 1 188 ? -5.047 -12.450 -6.429 1.00 50.28 188 PHE A CA 1
ATOM 1504 C C . PHE A 1 188 ? -3.652 -12.856 -6.885 1.00 50.28 188 PHE A C 1
ATOM 1506 O O . PHE A 1 188 ? -2.990 -13.578 -6.109 1.00 50.28 188 PHE A O 1
#